Protein AF-A0A917BP60-F1 (afdb_monomer)

Sequence (206 aa):
MSRSYYRFPLRTDEPATVTLLHLTPSESGVLVGLHQGVETNAFAVRFNRAVPEVHPVEPPRREMAVPVRSTGLTPPEQVLADVGALLVEMGDDVAGIHPWHFAGILPNETWLFHLGQLATLHQRLTLVRESGVADDERVVERVDQLVEEAQPHAEALSVWIDQATRRLGAVRESVRESTVLELLHALAGDAREDRKARPNPALRRI

pLDDT: mean 82.04, std 16.35, range [35.88, 98.38]

Structure (mmCIF, N/CA/C/O backbone):
data_AF-A0A917BP60-F1
#
_entry.id   AF-A0A917BP60-F1
#
loop_
_atom_site.group_PDB
_atom_site.id
_atom_site.type_symbol
_atom_site.label_atom_id
_atom_site.label_alt_id
_atom_site.label_comp_id
_atom_site.label_asym_id
_atom_site.label_entity_id
_atom_site.label_seq_id
_atom_site.pdbx_PDB_ins_code
_atom_site.Cartn_x
_atom_site.Cartn_y
_atom_site.Cartn_z
_atom_site.occupancy
_atom_site.B_iso_or_equiv
_atom_site.auth_seq_id
_atom_site.auth_comp_id
_atom_site.auth_asym_id
_atom_site.auth_atom_id
_atom_site.pdbx_PDB_model_num
ATOM 1 N N . MET A 1 1 ? 0.070 -11.046 -22.227 1.00 35.88 1 MET A N 1
ATOM 2 C CA . MET A 1 1 ? -0.085 -11.469 -20.821 1.00 35.88 1 MET A CA 1
ATOM 3 C C . MET A 1 1 ? 0.834 -10.580 -20.009 1.00 35.88 1 MET A C 1
ATOM 5 O O . MET A 1 1 ? 2.044 -10.757 -20.110 1.00 35.88 1 MET A O 1
ATOM 9 N N . SER A 1 2 ? 0.295 -9.551 -19.348 1.00 41.03 2 SER A N 1
ATOM 10 C CA . SER A 1 2 ? 1.098 -8.709 -18.455 1.00 41.03 2 SER A CA 1
ATOM 11 C C . SER A 1 2 ? 1.643 -9.599 -17.338 1.00 41.03 2 SER A C 1
ATOM 13 O O . SER A 1 2 ? 0.966 -10.519 -16.877 1.00 41.03 2 SER A O 1
ATOM 15 N N . ARG A 1 3 ? 2.912 -9.420 -16.972 1.00 55.44 3 ARG A N 1
ATOM 16 C CA . ARG A 1 3 ? 3.490 -10.169 -15.856 1.00 55.44 3 ARG A CA 1
ATOM 17 C C . ARG A 1 3 ? 2.791 -9.695 -14.585 1.00 55.44 3 ARG A C 1
ATOM 19 O O . ARG A 1 3 ? 3.028 -8.577 -14.155 1.00 55.44 3 ARG A O 1
ATOM 26 N N . SER A 1 4 ? 1.950 -10.545 -14.002 1.00 75.56 4 SER A N 1
ATOM 27 C CA . SER A 1 4 ? 1.262 -10.263 -12.736 1.00 75.56 4 SER A CA 1
ATOM 28 C C . SER A 1 4 ? 2.234 -10.159 -11.552 1.00 75.56 4 SER A C 1
ATOM 30 O O . SER A 1 4 ? 1.911 -9.551 -10.540 1.00 75.56 4 SER A O 1
ATOM 32 N N . TYR A 1 5 ? 3.442 -10.717 -11.682 1.00 81.06 5 TYR A N 1
ATOM 33 C CA . TYR A 1 5 ? 4.442 -10.752 -10.619 1.00 81.06 5 TYR A CA 1
ATOM 34 C C . TYR A 1 5 ? 5.634 -9.853 -10.896 1.00 81.06 5 TYR A C 1
ATOM 36 O O . TYR A 1 5 ? 6.148 -9.744 -12.014 1.00 81.06 5 TYR A O 1
ATOM 44 N N . TYR A 1 6 ? 6.128 -9.292 -9.807 1.00 81.44 6 TYR A N 1
ATOM 45 C CA . TYR A 1 6 ? 6.997 -8.145 -9.809 1.00 81.44 6 TYR A CA 1
ATOM 46 C C . TYR A 1 6 ? 8.149 -8.343 -8.835 1.00 81.44 6 TYR A C 1
ATOM 48 O O . TYR A 1 6 ? 7.927 -8.603 -7.658 1.00 81.44 6 TYR A O 1
ATOM 56 N N . ARG A 1 7 ? 9.399 -8.244 -9.303 1.00 83.69 7 ARG A N 1
ATOM 57 C CA . ARG A 1 7 ? 10.564 -8.486 -8.436 1.00 83.69 7 ARG A CA 1
ATOM 58 C C . ARG A 1 7 ? 10.675 -7.400 -7.368 1.00 83.69 7 ARG A C 1
ATOM 60 O O . ARG A 1 7 ? 10.956 -6.252 -7.685 1.00 83.69 7 ARG A O 1
ATOM 67 N N . PHE A 1 8 ? 10.538 -7.791 -6.110 1.00 86.31 8 PHE A N 1
ATOM 68 C CA . PHE A 1 8 ? 10.619 -6.926 -4.941 1.00 86.31 8 PHE A CA 1
ATOM 69 C C . PHE A 1 8 ? 11.668 -7.468 -3.970 1.00 86.31 8 PHE A C 1
ATOM 71 O O . PHE A 1 8 ? 11.315 -8.038 -2.943 1.00 86.31 8 PHE A O 1
ATOM 78 N N . PRO A 1 9 ? 12.965 -7.358 -4.305 1.00 86.81 9 PRO A N 1
ATOM 79 C CA . PRO A 1 9 ? 14.013 -7.980 -3.511 1.00 86.81 9 PRO A CA 1
ATOM 80 C C . PRO A 1 9 ? 14.036 -7.401 -2.097 1.00 86.81 9 PRO A C 1
ATOM 82 O O . PRO A 1 9 ? 14.024 -6.178 -1.919 1.00 86.81 9 PRO A O 1
ATOM 85 N N . LEU A 1 10 ? 14.108 -8.291 -1.116 1.00 87.44 10 LEU A N 1
ATOM 86 C CA . LEU A 1 10 ? 14.318 -7.970 0.287 1.00 87.44 10 LEU A CA 1
ATOM 87 C C . LEU A 1 10 ? 15.718 -8.430 0.698 1.00 87.44 10 LEU A C 1
ATOM 89 O O . LEU A 1 10 ? 16.213 -9.467 0.266 1.00 87.44 10 LEU A O 1
ATOM 93 N N . ARG A 1 11 ? 16.355 -7.701 1.609 1.00 87.38 11 ARG A N 1
ATOM 94 C CA . ARG A 1 11 ? 17.631 -8.071 2.244 1.00 87.38 11 ARG A CA 1
ATOM 95 C C . ARG A 1 11 ? 17.551 -9.395 2.994 1.00 87.38 11 ARG A C 1
ATOM 97 O O . ARG A 1 11 ? 18.577 -10.017 3.239 1.00 87.38 11 ARG A O 1
ATOM 104 N N . THR A 1 12 ? 16.346 -9.785 3.393 1.00 86.50 12 THR A N 1
ATOM 105 C CA . THR A 1 12 ? 16.050 -11.038 4.085 1.00 86.50 12 THR A CA 1
ATOM 106 C C . THR A 1 12 ? 15.735 -12.190 3.132 1.00 86.50 12 THR A C 1
ATOM 108 O O . THR A 1 12 ? 15.404 -13.270 3.614 1.00 86.50 12 THR A O 1
ATOM 111 N N . ASP A 1 13 ? 15.780 -11.978 1.812 1.00 85.75 13 ASP A N 1
ATOM 112 C CA . ASP A 1 13 ? 15.562 -13.055 0.847 1.00 85.75 13 ASP A CA 1
ATOM 113 C C . ASP A 1 13 ? 16.647 -14.131 0.995 1.00 85.75 13 ASP A C 1
ATOM 115 O O . ASP A 1 13 ? 17.840 -13.843 1.133 1.00 85.75 13 ASP A O 1
ATOM 119 N N . GLU A 1 14 ? 16.224 -15.396 0.978 1.00 84.81 14 GLU A N 1
ATOM 120 C CA . GLU A 1 14 ? 17.142 -16.530 1.031 1.00 84.81 14 GLU A CA 1
ATOM 121 C C . GLU A 1 14 ? 17.958 -16.622 -0.269 1.00 84.81 14 GLU A C 1
ATOM 123 O O . GLU A 1 14 ? 17.467 -16.237 -1.339 1.00 84.81 14 GLU A O 1
ATOM 128 N N . PRO A 1 15 ? 19.176 -17.196 -0.225 1.00 79.19 15 PRO A N 1
ATOM 129 C CA . PRO A 1 15 ? 19.956 -17.456 -1.430 1.00 79.19 15 PRO A CA 1
ATOM 130 C C . PRO A 1 15 ? 19.138 -18.209 -2.496 1.00 79.19 15 PRO A C 1
ATOM 132 O O . PRO A 1 15 ? 18.478 -19.195 -2.184 1.00 79.19 15 PRO A O 1
ATOM 135 N N . ALA A 1 16 ? 19.221 -17.764 -3.757 1.00 81.50 16 ALA A N 1
ATOM 136 C CA . ALA A 1 16 ? 18.463 -18.282 -4.913 1.00 81.50 16 ALA A CA 1
ATOM 137 C C . ALA A 1 16 ? 16.942 -18.022 -4.900 1.00 81.50 16 ALA A C 1
ATOM 139 O O . ALA A 1 16 ? 16.204 -18.573 -5.724 1.00 81.50 16 ALA A O 1
ATOM 140 N N . THR A 1 17 ? 16.472 -17.156 -4.004 1.00 86.25 17 THR A N 1
ATOM 141 C CA . THR A 1 17 ? 15.077 -16.717 -3.966 1.00 86.25 17 THR A CA 1
ATOM 142 C C . THR A 1 17 ? 14.997 -15.199 -4.039 1.00 86.25 17 THR A C 1
ATOM 144 O O . THR A 1 17 ? 15.966 -14.493 -3.769 1.00 86.25 17 THR A O 1
ATOM 147 N N . VAL A 1 18 ? 13.844 -14.693 -4.456 1.00 88.62 18 VAL A N 1
ATOM 148 C CA . VAL A 1 18 ? 13.551 -13.262 -4.490 1.00 88.62 18 VAL A CA 1
ATOM 149 C C . VAL A 1 18 ? 12.103 -13.060 -4.094 1.00 88.62 18 VAL A C 1
ATOM 151 O O . 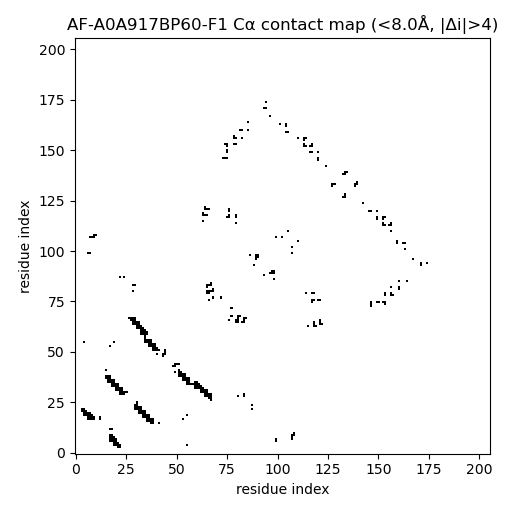VAL A 1 18 ? 11.231 -13.790 -4.561 1.00 88.62 18 VAL A O 1
ATOM 154 N N . THR A 1 19 ? 11.812 -12.074 -3.258 1.00 90.12 19 THR A N 1
ATOM 155 C CA . THR A 1 19 ? 10.419 -11.729 -2.982 1.00 90.12 19 THR A CA 1
ATOM 156 C C . THR A 1 19 ? 9.767 -11.152 -4.243 1.00 90.12 19 THR A C 1
ATOM 158 O O . THR A 1 19 ? 10.343 -10.337 -4.970 1.00 90.12 19 THR A O 1
ATOM 161 N N . LEU A 1 20 ? 8.558 -11.619 -4.536 1.00 89.31 20 LEU A N 1
ATOM 162 C CA . LEU A 1 20 ? 7.722 -11.165 -5.636 1.00 89.31 20 LEU A CA 1
ATOM 163 C C . LEU A 1 20 ? 6.485 -10.467 -5.076 1.00 89.31 20 LEU A C 1
ATOM 165 O O . LEU A 1 20 ? 5.795 -11.012 -4.219 1.00 89.31 20 LEU A O 1
ATOM 169 N N . LEU A 1 21 ? 6.186 -9.283 -5.592 1.00 87.88 21 LEU A N 1
ATOM 170 C CA . LEU A 1 21 ? 4.915 -8.605 -5.393 1.00 87.88 21 LEU A CA 1
ATOM 171 C C . LEU A 1 21 ? 3.918 -9.061 -6.458 1.00 87.88 21 LEU A C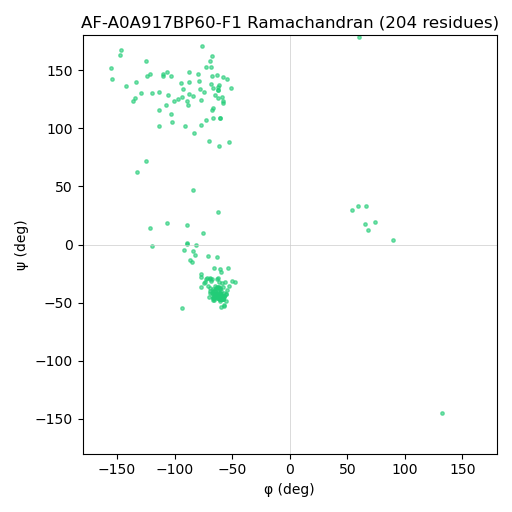 1
ATOM 173 O O . LEU A 1 21 ? 4.267 -9.177 -7.631 1.00 87.88 21 LEU A O 1
ATOM 177 N N . HIS A 1 22 ? 2.675 -9.267 -6.054 1.00 88.88 22 HIS A N 1
ATOM 178 C CA . HIS A 1 22 ? 1.542 -9.472 -6.944 1.00 88.88 22 HIS A CA 1
ATOM 179 C C . HIS A 1 22 ? 0.429 -8.514 -6.533 1.00 88.88 22 HIS A C 1
ATOM 181 O O . HIS A 1 22 ? 0.102 -8.403 -5.352 1.00 88.88 22 HIS A O 1
ATOM 187 N N . LEU A 1 23 ? -0.125 -7.793 -7.504 1.00 87.88 23 LEU A N 1
ATOM 188 C CA . LEU A 1 23 ? -1.235 -6.874 -7.288 1.00 87.88 23 LEU A CA 1
ATOM 189 C C . LEU A 1 23 ? -2.492 -7.490 -7.890 1.00 87.88 23 LEU A C 1
ATOM 191 O O . LEU A 1 23 ? -2.532 -7.740 -9.092 1.00 87.88 23 LEU A O 1
ATOM 195 N N . THR A 1 24 ? -3.509 -7.711 -7.061 1.00 89.25 24 THR A N 1
ATOM 196 C CA . THR A 1 24 ? -4.821 -8.189 -7.509 1.00 89.25 24 THR A CA 1
ATOM 197 C C . THR A 1 24 ? -5.855 -7.089 -7.275 1.00 89.25 24 THR A C 1
ATOM 199 O O . THR A 1 24 ? -6.265 -6.872 -6.131 1.00 89.25 24 THR A O 1
ATOM 202 N N . PRO A 1 25 ? -6.260 -6.350 -8.323 1.00 87.12 25 PRO A N 1
ATOM 203 C CA . PRO A 1 25 ? -7.341 -5.377 -8.223 1.00 87.12 25 PRO A CA 1
ATOM 204 C C . PRO A 1 25 ? -8.674 -6.050 -7.869 1.00 87.12 25 PRO A C 1
ATOM 206 O O . PRO A 1 25 ? -8.964 -7.161 -8.311 1.00 87.12 25 PRO A O 1
ATOM 209 N N . SER A 1 26 ? -9.498 -5.355 -7.094 1.00 85.12 26 SER A N 1
ATOM 210 C CA . SER A 1 26 ? -10.832 -5.771 -6.656 1.00 85.12 26 SER A CA 1
ATOM 211 C C . SER A 1 26 ? -11.752 -4.552 -6.528 1.00 85.12 26 SER A C 1
ATOM 213 O O . SER A 1 26 ? -11.286 -3.413 -6.511 1.00 85.12 26 SER A O 1
ATOM 215 N N . GLU A 1 27 ? -13.059 -4.773 -6.383 1.00 84.62 27 GLU A N 1
ATOM 216 C CA . GLU A 1 27 ? -14.021 -3.680 -6.161 1.00 84.62 27 GLU A CA 1
ATOM 217 C C . GLU A 1 27 ? -13.767 -2.924 -4.846 1.00 84.62 27 GLU A C 1
ATOM 219 O O . GLU A 1 27 ? -14.014 -1.724 -4.755 1.00 84.62 27 GLU A O 1
ATOM 224 N N . SER A 1 28 ? -13.221 -3.606 -3.836 1.00 84.56 28 SER A N 1
ATOM 225 C CA . SER A 1 28 ? -12.884 -3.029 -2.530 1.00 84.56 28 SER A CA 1
ATOM 226 C C . SER A 1 28 ? -11.516 -2.337 -2.480 1.00 84.56 28 SER A C 1
ATOM 228 O O . SER A 1 28 ? -11.173 -1.740 -1.461 1.00 84.56 28 SER A O 1
ATOM 230 N N . GLY A 1 29 ? -10.724 -2.407 -3.553 1.00 89.38 29 GLY A N 1
ATOM 231 C CA . GLY A 1 29 ? -9.359 -1.883 -3.599 1.00 89.38 29 GLY A CA 1
ATOM 232 C C . GLY A 1 29 ? -8.371 -2.884 -4.192 1.00 89.38 29 GLY A C 1
ATOM 233 O O . GLY A 1 29 ? -8.710 -3.637 -5.099 1.00 89.38 29 GLY A O 1
ATOM 234 N N . VAL A 1 30 ? -7.140 -2.913 -3.694 1.00 91.19 30 VAL A N 1
ATOM 235 C CA . VAL A 1 30 ? -6.057 -3.752 -4.225 1.00 91.19 30 VAL A CA 1
ATOM 236 C C . VAL A 1 30 ? -5.570 -4.711 -3.149 1.00 91.19 30 VAL A C 1
ATOM 238 O O . VAL A 1 30 ? -5.231 -4.297 -2.041 1.00 91.19 30 VAL A O 1
ATOM 241 N N . LEU A 1 31 ? -5.479 -5.995 -3.486 1.00 92.50 31 LEU A N 1
ATOM 242 C CA . LEU A 1 31 ? -4.766 -6.965 -2.666 1.00 92.50 31 LEU A CA 1
ATOM 243 C C . LEU A 1 31 ? -3.299 -7.005 -3.094 1.00 92.50 31 LEU A C 1
ATOM 245 O O . LEU A 1 31 ? -2.986 -7.244 -4.263 1.00 92.50 31 LEU A O 1
ATOM 249 N N . VAL A 1 32 ? -2.402 -6.771 -2.140 1.00 91.75 32 VAL A N 1
ATOM 250 C CA . VAL A 1 32 ? -0.954 -6.843 -2.338 1.00 91.75 32 VAL A CA 1
ATOM 251 C C . VAL A 1 32 ? -0.447 -8.158 -1.754 1.00 91.75 32 VAL A C 1
ATOM 253 O O . VAL A 1 32 ? -0.354 -8.307 -0.534 1.00 91.75 32 VAL A O 1
ATOM 256 N N . GLY A 1 33 ? -0.124 -9.111 -2.626 1.00 91.81 33 GLY A N 1
ATOM 257 C CA . GLY A 1 33 ? 0.454 -10.405 -2.273 1.00 91.81 33 GLY A CA 1
ATOM 258 C C . GLY A 1 33 ? 1.982 -10.383 -2.313 1.00 91.81 33 GLY A C 1
ATOM 259 O O . GLY A 1 33 ? 2.579 -9.895 -3.273 1.00 91.81 33 GLY A O 1
ATOM 260 N N . LEU A 1 34 ? 2.622 -10.934 -1.281 1.00 92.31 34 LEU A N 1
ATOM 261 C CA . LEU A 1 34 ? 4.055 -11.229 -1.248 1.00 92.31 34 LEU A CA 1
ATOM 262 C C . LEU A 1 34 ? 4.270 -12.722 -1.455 1.00 92.31 34 LEU A C 1
ATOM 264 O O . LEU A 1 34 ? 3.961 -13.532 -0.580 1.00 92.31 34 LEU A O 1
ATOM 268 N N . HIS A 1 35 ? 4.861 -13.079 -2.582 1.00 92.06 35 HIS A N 1
ATOM 269 C CA . HIS A 1 35 ? 5.205 -14.449 -2.923 1.00 92.06 35 HIS A CA 1
ATOM 270 C C . HIS A 1 35 ? 6.708 -14.646 -2.807 1.00 92.06 35 HIS A C 1
ATOM 272 O O . HIS A 1 35 ? 7.499 -13.742 -3.074 1.00 92.06 35 HIS A O 1
ATOM 278 N N . GLN A 1 36 ? 7.121 -15.854 -2.446 1.00 90.50 36 GLN A N 1
ATOM 279 C CA . GLN A 1 36 ? 8.503 -16.245 -2.673 1.00 90.50 36 GLN A CA 1
ATOM 280 C C . GLN A 1 36 ? 8.660 -16.584 -4.151 1.00 90.50 36 GLN A C 1
ATOM 282 O O . GLN A 1 36 ? 7.937 -17.423 -4.672 1.00 90.50 36 GLN A O 1
ATOM 287 N N . GLY A 1 37 ? 9.597 -15.944 -4.829 1.00 88.50 37 GLY A N 1
ATOM 288 C CA . GLY A 1 37 ? 10.041 -16.325 -6.158 1.00 88.50 37 GLY A CA 1
ATOM 289 C C . GLY A 1 37 ? 11.246 -17.247 -6.061 1.00 88.50 37 GLY A C 1
ATOM 290 O O . GLY A 1 37 ? 12.235 -16.895 -5.420 1.00 88.50 37 GLY A O 1
ATOM 291 N N . VAL A 1 38 ? 11.188 -18.408 -6.705 1.00 86.12 38 VAL A N 1
ATOM 292 C CA . VAL A 1 38 ? 12.348 -19.297 -6.845 1.00 86.12 38 VAL A CA 1
ATOM 293 C C . VAL A 1 38 ? 12.983 -19.047 -8.204 1.00 86.12 38 VAL A C 1
ATOM 295 O O . VAL A 1 38 ? 12.308 -19.116 -9.235 1.00 86.12 38 VAL A O 1
ATOM 298 N N . GLU A 1 39 ? 14.281 -18.745 -8.209 1.00 78.94 39 GLU A N 1
ATOM 299 C CA . GLU A 1 39 ? 15.039 -18.593 -9.447 1.00 78.94 39 GLU A CA 1
ATOM 300 C C . GLU A 1 39 ? 15.359 -19.970 -10.027 1.00 78.94 39 GLU A C 1
ATOM 302 O O . GLU A 1 39 ? 16.264 -20.680 -9.582 1.00 78.94 39 GLU A O 1
ATOM 307 N N . THR A 1 40 ? 14.618 -20.354 -11.057 1.00 67.31 40 THR A N 1
ATOM 308 C CA . THR A 1 40 ? 14.978 -21.514 -11.867 1.00 67.31 40 THR A CA 1
ATOM 309 C C . THR A 1 40 ? 16.069 -21.114 -12.862 1.00 67.31 40 THR A C 1
ATOM 311 O O . THR A 1 40 ? 16.147 -19.971 -13.314 1.00 67.31 40 THR A O 1
ATOM 314 N N . ASN A 1 41 ? 16.966 -22.051 -13.178 1.00 60.69 41 ASN A N 1
ATOM 315 C CA . ASN A 1 41 ? 18.118 -21.859 -14.071 1.00 60.69 41 ASN A CA 1
ATOM 316 C C . ASN A 1 41 ? 19.312 -21.052 -13.521 1.00 60.69 41 ASN A C 1
ATOM 318 O O . ASN A 1 41 ? 20.185 -20.675 -14.306 1.00 60.69 41 ASN A O 1
ATOM 322 N N . ALA A 1 42 ? 19.462 -20.889 -12.198 1.00 53.97 42 ALA A N 1
ATOM 323 C CA . ALA A 1 42 ? 20.665 -20.280 -11.595 1.00 53.97 42 ALA A CA 1
ATOM 324 C C . ALA A 1 42 ? 21.989 -20.909 -12.101 1.00 53.97 42 ALA A C 1
ATOM 326 O O . ALA A 1 42 ? 23.004 -20.227 -12.256 1.00 53.97 42 ALA A O 1
ATOM 327 N N . PHE A 1 43 ? 21.969 -22.206 -12.440 1.00 45.53 43 PHE A N 1
ATOM 328 C CA . PHE A 1 43 ? 23.103 -22.910 -13.044 1.00 45.53 43 PHE A CA 1
ATOM 329 C C . PHE A 1 43 ? 23.401 -22.470 -14.494 1.00 45.53 43 PHE A C 1
ATOM 331 O O . PHE A 1 43 ? 24.567 -22.341 -14.850 1.00 45.53 43 PHE A O 1
ATOM 338 N N . ALA A 1 44 ? 22.391 -22.179 -15.324 1.00 51.16 44 ALA A N 1
ATOM 339 C CA . ALA A 1 44 ? 22.568 -21.752 -16.720 1.00 51.16 44 ALA A CA 1
ATOM 340 C C . ALA A 1 44 ? 22.998 -20.277 -16.855 1.00 51.16 44 ALA A C 1
ATOM 342 O O . ALA A 1 44 ? 23.721 -19.926 -17.792 1.00 51.16 44 ALA A O 1
ATOM 343 N N . VAL A 1 45 ? 22.626 -19.426 -15.889 1.00 50.03 45 VAL A N 1
ATOM 344 C CA . VAL A 1 45 ? 23.096 -18.029 -15.788 1.00 50.03 45 VAL A CA 1
ATOM 345 C C . VAL A 1 45 ? 24.617 -17.977 -15.602 1.00 50.03 45 VAL A C 1
ATOM 347 O O . VAL A 1 45 ? 25.289 -17.155 -16.223 1.00 50.03 45 VAL A O 1
ATOM 350 N N . ARG A 1 46 ? 25.193 -18.925 -14.845 1.00 52.66 46 ARG A N 1
ATOM 351 C CA . ARG A 1 46 ? 26.651 -19.065 -14.656 1.00 52.66 46 ARG A CA 1
ATOM 352 C C . ARG A 1 46 ? 27.423 -19.320 -15.958 1.00 52.66 46 ARG A C 1
ATOM 354 O O . ARG A 1 46 ? 28.616 -19.041 -16.014 1.00 52.66 46 ARG A O 1
ATOM 361 N N . PHE A 1 47 ? 26.743 -19.803 -16.999 1.00 55.66 47 PHE A N 1
ATOM 362 C CA . PHE A 1 47 ? 27.293 -20.030 -18.340 1.00 55.66 47 PHE A CA 1
ATOM 363 C C . PHE A 1 47 ? 26.806 -18.998 -19.374 1.00 55.66 47 PHE A C 1
ATOM 365 O O . PHE A 1 47 ? 26.933 -19.226 -20.576 1.00 55.66 47 PHE A O 1
ATOM 372 N N . ASN A 1 48 ? 26.286 -17.853 -18.909 1.00 55.59 48 ASN A N 1
ATOM 373 C CA . ASN A 1 48 ? 25.962 -16.660 -19.697 1.00 55.59 48 ASN A CA 1
ATOM 374 C C . ASN A 1 48 ? 24.933 -16.888 -20.826 1.00 55.59 48 ASN A C 1
ATOM 376 O O . ASN A 1 48 ? 25.038 -16.288 -21.896 1.00 55.59 48 ASN A O 1
ATOM 380 N N . ARG A 1 49 ? 23.963 -17.796 -20.622 1.00 49.44 49 ARG A N 1
ATOM 381 C CA . ARG A 1 49 ? 23.032 -18.236 -21.682 1.00 49.44 49 ARG A CA 1
ATOM 382 C C . ARG A 1 49 ? 21.539 -17.995 -21.436 1.00 49.44 49 ARG A C 1
ATOM 384 O O . ARG A 1 49 ? 20.758 -18.308 -22.327 1.00 49.44 49 ARG A O 1
ATOM 391 N N . ALA A 1 50 ? 21.118 -17.431 -20.302 1.00 53.72 50 ALA A N 1
ATOM 392 C CA . ALA A 1 50 ? 19.698 -17.148 -20.063 1.00 53.72 50 ALA A CA 1
ATOM 393 C C . ALA A 1 50 ? 19.471 -16.018 -19.047 1.00 53.72 50 ALA A C 1
ATOM 395 O O . ALA A 1 50 ? 20.284 -15.818 -18.144 1.00 53.72 50 ALA A O 1
ATOM 396 N N . VAL A 1 51 ? 18.341 -15.314 -19.183 1.00 58.38 51 VAL A N 1
ATOM 397 C CA . VAL A 1 51 ? 17.774 -14.455 -18.131 1.00 58.38 51 VAL A CA 1
ATOM 398 C C . VAL A 1 51 ? 17.152 -15.380 -17.075 1.00 58.38 51 VAL A C 1
ATOM 400 O O . VAL A 1 51 ? 16.426 -16.292 -17.467 1.00 58.38 51 VAL A O 1
ATOM 403 N N . PRO A 1 52 ? 17.428 -15.205 -15.769 1.00 63.34 52 PRO A N 1
ATOM 404 C CA . PRO A 1 52 ? 16.852 -16.059 -14.732 1.00 63.34 52 PRO A CA 1
ATOM 405 C C . PRO A 1 52 ? 15.321 -15.995 -14.755 1.00 63.34 52 PRO A C 1
ATOM 407 O O . PRO A 1 52 ? 14.731 -14.913 -14.697 1.00 63.34 52 PRO A O 1
ATOM 410 N N . GLU A 1 53 ? 14.686 -17.164 -14.833 1.00 73.00 53 GLU A N 1
ATOM 411 C CA . GLU A 1 53 ? 13.233 -17.301 -14.760 1.00 73.00 53 GLU A CA 1
ATOM 412 C C . GLU A 1 53 ? 12.828 -17.457 -13.297 1.00 73.00 53 GLU A C 1
ATOM 414 O O . GLU A 1 53 ? 13.262 -18.383 -12.607 1.00 73.00 53 GLU A O 1
ATOM 419 N N . VAL A 1 54 ? 12.009 -16.524 -12.814 1.00 80.00 54 VAL A N 1
ATOM 420 C CA . VAL A 1 54 ? 11.489 -16.556 -11.447 1.00 80.00 54 VAL A CA 1
ATOM 421 C C . VAL A 1 54 ? 10.072 -17.102 -11.473 1.00 80.00 54 VAL A C 1
ATOM 423 O O . VAL A 1 54 ? 9.206 -16.519 -12.128 1.00 80.00 54 VAL A O 1
ATOM 426 N N . HIS A 1 55 ? 9.831 -18.175 -10.725 1.00 84.44 55 HIS A N 1
ATOM 427 C CA . HIS A 1 55 ? 8.491 -18.726 -10.546 1.00 84.44 55 HIS A CA 1
ATOM 428 C C . HIS A 1 55 ? 7.964 -18.393 -9.149 1.00 84.44 55 HIS A C 1
ATOM 430 O O . HIS A 1 55 ? 8.672 -18.650 -8.170 1.00 84.44 55 HIS A O 1
ATOM 436 N N . PRO A 1 56 ? 6.750 -17.827 -9.035 1.00 86.06 56 PRO A N 1
ATOM 437 C CA . PRO A 1 56 ? 6.125 -17.601 -7.743 1.00 86.06 56 PRO A CA 1
ATOM 438 C C . PRO A 1 56 ? 5.741 -18.934 -7.098 1.00 86.06 56 PRO A C 1
ATOM 440 O O . PRO A 1 56 ? 5.225 -19.840 -7.752 1.00 86.06 56 PRO A O 1
ATOM 443 N N . VAL A 1 57 ? 5.994 -19.037 -5.801 1.00 89.44 57 VAL A N 1
ATOM 444 C CA . VAL A 1 57 ? 5.479 -20.095 -4.937 1.00 89.44 57 VAL A CA 1
ATOM 445 C C . VAL A 1 57 ? 4.116 -19.652 -4.419 1.00 89.44 57 VAL A C 1
ATOM 447 O O . VAL A 1 57 ? 3.973 -18.543 -3.898 1.00 89.44 57 VAL A O 1
ATOM 450 N N . GLU A 1 58 ? 3.130 -20.531 -4.568 1.00 85.81 58 GLU A N 1
ATOM 451 C CA . GLU A 1 58 ? 1.776 -20.365 -4.042 1.00 85.81 58 GLU A CA 1
ATOM 452 C C . GLU A 1 58 ? 1.576 -21.230 -2.788 1.00 85.81 58 GLU A C 1
ATOM 454 O O . GLU A 1 58 ? 2.100 -22.351 -2.743 1.00 85.81 58 GLU A O 1
ATOM 459 N N . PRO A 1 59 ? 0.797 -20.773 -1.787 1.00 88.75 59 PRO A N 1
ATOM 460 C CA . PRO A 1 59 ? 0.127 -19.463 -1.685 1.00 88.75 59 PRO A CA 1
ATOM 461 C C . PRO A 1 59 ? 1.094 -18.310 -1.317 1.00 88.75 59 PRO A C 1
ATOM 463 O O . PRO A 1 59 ? 2.244 -18.580 -0.950 1.00 88.75 59 PRO A O 1
ATOM 466 N N . PRO A 1 60 ? 0.664 -17.029 -1.367 1.00 88.94 60 PRO A N 1
ATOM 467 C CA . PRO A 1 60 ? 1.480 -15.915 -0.884 1.00 88.94 60 PRO A CA 1
ATOM 468 C C . PRO A 1 60 ? 1.866 -16.091 0.588 1.00 88.94 60 PRO A C 1
ATOM 470 O O . PRO A 1 60 ? 1.082 -16.542 1.422 1.00 88.94 60 PRO A O 1
ATOM 473 N N . ARG A 1 61 ? 3.085 -15.665 0.935 1.00 91.31 61 ARG A N 1
ATOM 474 C CA . ARG A 1 61 ? 3.584 -15.640 2.321 1.00 91.31 61 ARG A CA 1
ATOM 475 C C . ARG A 1 61 ? 2.868 -14.594 3.171 1.00 91.31 61 ARG A C 1
ATOM 477 O O . ARG A 1 61 ? 2.806 -14.730 4.391 1.00 91.31 61 ARG A O 1
ATOM 484 N N . ARG A 1 62 ? 2.394 -13.521 2.540 1.00 91.81 62 ARG A N 1
ATOM 485 C CA . ARG A 1 62 ? 1.670 -12.430 3.189 1.00 91.81 62 ARG A CA 1
ATOM 486 C C . ARG A 1 62 ? 0.773 -11.738 2.181 1.00 91.81 62 ARG A C 1
ATOM 488 O O . ARG A 1 62 ? 1.197 -11.493 1.057 1.00 91.81 62 ARG A O 1
ATOM 495 N N . GLU A 1 63 ? -0.407 -11.345 2.631 1.00 93.62 63 GLU A N 1
ATOM 496 C CA . GLU A 1 63 ? -1.324 -10.501 1.875 1.00 93.62 63 GLU A CA 1
ATOM 497 C C . GLU A 1 63 ? -1.664 -9.253 2.685 1.00 93.62 63 GLU A C 1
ATOM 499 O O . GLU A 1 63 ? -1.716 -9.284 3.918 1.00 93.62 63 GLU A O 1
ATOM 504 N N . MET A 1 64 ? -1.847 -8.134 1.992 1.00 94.88 64 MET A N 1
ATOM 505 C CA . MET A 1 64 ? -2.244 -6.862 2.586 1.00 94.88 64 MET A CA 1
ATOM 506 C C . MET A 1 64 ? -3.349 -6.245 1.739 1.00 94.88 64 MET A C 1
ATOM 508 O O . MET A 1 64 ? -3.184 -6.074 0.531 1.00 94.88 64 MET A O 1
ATOM 512 N N . ALA A 1 65 ? -4.463 -5.907 2.382 1.00 94.00 65 ALA A N 1
ATOM 513 C CA . ALA A 1 65 ? -5.562 -5.208 1.740 1.00 94.00 65 ALA A CA 1
ATOM 514 C C . ALA A 1 65 ? -5.290 -3.700 1.739 1.00 94.00 65 ALA A C 1
ATOM 516 O O . ALA A 1 65 ? -5.014 -3.103 2.781 1.00 94.00 65 ALA A O 1
ATOM 517 N N . VAL A 1 66 ? -5.381 -3.101 0.558 1.00 94.88 66 VAL A N 1
ATOM 518 C CA . VAL A 1 66 ? -5.272 -1.663 0.336 1.00 94.88 66 VAL A CA 1
ATOM 519 C C . VAL A 1 66 ? -6.639 -1.180 -0.150 1.00 94.88 66 VAL A C 1
ATOM 521 O O . VAL A 1 66 ? -7.073 -1.632 -1.209 1.00 94.88 66 VAL A O 1
ATOM 524 N N . PRO A 1 67 ? -7.350 -0.316 0.594 1.00 95.62 67 PRO A N 1
ATOM 525 C CA . PRO A 1 67 ? -8.694 0.093 0.222 1.00 95.62 67 PRO A CA 1
ATOM 526 C C . PRO A 1 67 ? -8.699 0.978 -1.021 1.00 95.62 67 PRO A C 1
ATOM 528 O O . PRO A 1 67 ? -7.721 1.652 -1.344 1.00 95.62 67 PRO A O 1
ATOM 531 N N . VAL A 1 68 ? -9.844 1.026 -1.693 1.00 94.06 68 VAL A N 1
ATOM 532 C CA . VAL A 1 68 ? -10.152 2.108 -2.633 1.00 94.06 68 VAL A CA 1
ATOM 533 C C . VAL A 1 68 ? -10.461 3.401 -1.869 1.00 94.06 68 VAL A C 1
ATOM 535 O O . VAL A 1 68 ? -10.933 3.372 -0.733 1.00 94.06 68 VAL A O 1
ATOM 538 N N . ARG A 1 69 ? -10.225 4.558 -2.497 1.00 91.00 69 ARG A N 1
ATOM 539 C CA . ARG A 1 69 ? -10.634 5.854 -1.940 1.00 91.00 69 ARG A CA 1
ATOM 540 C C . ARG A 1 69 ? -12.145 5.873 -1.702 1.00 91.00 69 ARG A C 1
ATOM 542 O O . ARG A 1 69 ? -12.922 5.706 -2.641 1.00 91.00 69 ARG A O 1
ATOM 549 N N . SER A 1 70 ? -12.557 6.145 -0.469 1.00 88.75 70 SER A N 1
ATOM 550 C CA . SER A 1 70 ? -13.964 6.287 -0.100 1.00 88.75 70 SER A CA 1
ATOM 551 C C . SER A 1 70 ? -14.150 7.311 1.016 1.00 88.75 70 SER A C 1
ATOM 553 O O . SER A 1 70 ? -13.218 7.669 1.736 1.00 88.75 70 SER A O 1
ATOM 555 N N . THR A 1 71 ? -15.387 7.770 1.190 1.00 85.06 71 THR A N 1
ATOM 556 C CA . THR A 1 71 ? -15.780 8.527 2.382 1.00 85.06 71 THR A CA 1
ATOM 557 C C . THR A 1 71 ? -15.738 7.620 3.614 1.00 85.06 71 THR A C 1
ATOM 559 O O . THR A 1 71 ? -16.072 6.440 3.514 1.00 85.06 71 THR A O 1
ATOM 562 N N . GLY A 1 72 ? -15.352 8.159 4.773 1.00 87.69 72 GLY A N 1
ATOM 563 C CA . GLY A 1 72 ? -15.320 7.414 6.041 1.00 87.69 72 GLY A CA 1
ATOM 564 C C . GLY A 1 72 ? -14.003 6.693 6.352 1.00 87.69 72 GLY A C 1
ATOM 565 O O . GLY A 1 72 ? -13.924 6.012 7.369 1.00 87.69 72 GLY A O 1
ATOM 566 N N . LEU A 1 73 ? -12.975 6.849 5.511 1.00 94.12 73 LEU A N 1
ATOM 567 C CA . LEU A 1 73 ? -11.610 6.442 5.845 1.00 94.12 73 LEU A CA 1
ATOM 568 C C . LEU A 1 73 ? -10.951 7.483 6.753 1.00 94.12 73 LEU A C 1
ATOM 570 O O . LEU A 1 73 ? -11.093 8.688 6.532 1.00 94.12 73 LEU A O 1
ATOM 574 N N . THR A 1 74 ? -10.180 7.019 7.730 1.00 96.38 74 THR A N 1
ATOM 575 C CA . THR A 1 74 ? -9.298 7.877 8.536 1.00 96.38 74 THR A CA 1
ATOM 576 C C . THR A 1 74 ? -8.153 8.448 7.682 1.00 96.38 74 THR A C 1
ATOM 578 O O . THR A 1 74 ? -7.869 7.910 6.607 1.00 96.38 74 THR A O 1
ATOM 581 N N . PRO A 1 75 ? -7.458 9.522 8.110 1.00 97.12 75 PRO A N 1
ATOM 582 C CA . PRO A 1 75 ? -6.355 10.084 7.326 1.00 97.12 75 PRO A CA 1
ATOM 583 C C . PRO A 1 75 ? -5.249 9.066 6.967 1.00 97.12 75 PRO A C 1
ATOM 585 O O . PRO A 1 75 ? -4.858 9.022 5.800 1.00 97.12 75 PRO A O 1
ATOM 588 N N . PRO A 1 76 ? -4.793 8.172 7.872 1.00 98.06 76 PRO A N 1
ATOM 589 C CA . PRO A 1 76 ? -3.847 7.117 7.501 1.00 98.06 76 PRO A CA 1
ATOM 590 C C . PRO A 1 76 ? -4.403 6.119 6.473 1.00 98.06 76 PRO A C 1
ATOM 592 O O . PRO A 1 76 ? -3.680 5.678 5.580 1.00 98.06 76 PRO A O 1
ATOM 595 N N . GLU A 1 77 ? -5.691 5.774 6.550 1.00 97.75 77 GLU A N 1
ATOM 596 C CA . GLU A 1 77 ? -6.335 4.903 5.558 1.00 97.75 77 GLU A CA 1
ATOM 597 C C . GLU A 1 77 ? -6.469 5.575 4.186 1.00 97.75 77 GLU A C 1
ATOM 599 O O . GLU A 1 77 ? -6.378 4.894 3.166 1.00 97.75 77 GLU A O 1
ATOM 604 N N . GLN A 1 78 ? -6.638 6.899 4.139 1.00 97.94 78 GLN A N 1
ATOM 605 C CA . GLN A 1 78 ? -6.623 7.656 2.883 1.00 97.94 78 GLN A CA 1
ATOM 606 C C . GLN A 1 78 ? -5.245 7.585 2.222 1.00 97.94 78 GLN A C 1
ATOM 608 O O . GLN A 1 78 ? -5.163 7.290 1.033 1.00 97.94 78 GLN A O 1
ATOM 613 N N . VAL A 1 79 ? -4.164 7.738 2.995 1.00 98.00 79 VAL A N 1
ATOM 614 C CA . VAL A 1 79 ? -2.796 7.553 2.480 1.00 98.00 79 VAL A CA 1
ATOM 615 C C . VAL A 1 79 ? -2.593 6.130 1.961 1.00 98.00 79 VAL A C 1
ATOM 617 O O . VAL A 1 79 ? -2.016 5.937 0.893 1.00 98.00 79 VAL A O 1
ATOM 620 N N . LEU A 1 80 ? -3.094 5.119 2.675 1.00 97.69 80 LEU A N 1
ATOM 621 C CA . LEU A 1 80 ? -3.047 3.738 2.199 1.00 97.69 80 LEU A CA 1
ATOM 622 C C . LEU A 1 80 ? -3.793 3.581 0.861 1.00 97.69 80 LEU A C 1
ATOM 624 O O . LEU A 1 80 ? -3.246 2.992 -0.071 1.00 97.69 80 LEU A O 1
ATOM 628 N N . ALA A 1 81 ? -4.995 4.149 0.736 1.00 96.94 81 ALA A N 1
ATOM 629 C CA . ALA A 1 81 ? -5.753 4.145 -0.514 1.00 96.94 81 ALA A CA 1
ATOM 630 C C . ALA A 1 81 ? -5.008 4.860 -1.656 1.00 96.94 81 ALA A C 1
ATOM 632 O O . ALA A 1 81 ? -5.036 4.400 -2.799 1.00 96.94 81 ALA A O 1
ATOM 633 N N . ASP A 1 82 ? -4.297 5.947 -1.352 1.00 96.12 82 ASP A N 1
ATOM 634 C CA . ASP A 1 82 ? -3.463 6.677 -2.310 1.00 96.12 82 ASP A CA 1
ATOM 635 C C . ASP A 1 82 ? -2.280 5.838 -2.800 1.00 96.12 82 ASP A C 1
ATOM 637 O O . ASP A 1 82 ? -1.992 5.832 -4.000 1.00 96.12 82 ASP A O 1
ATOM 641 N N . VAL A 1 83 ? -1.640 5.068 -1.908 1.00 94.50 83 VAL A N 1
ATOM 642 C CA . VAL A 1 83 ? -0.634 4.074 -2.314 1.00 94.50 83 VAL A CA 1
ATOM 643 C C . VAL A 1 83 ? -1.257 3.075 -3.288 1.00 94.50 83 VAL A C 1
ATOM 645 O O . VAL A 1 83 ? -0.673 2.816 -4.337 1.00 94.50 83 VAL A O 1
ATOM 648 N N . GLY A 1 84 ? -2.444 2.543 -2.983 1.00 91.94 84 GLY A N 1
ATOM 649 C CA . GLY A 1 84 ? -3.150 1.598 -3.855 1.00 91.94 84 GLY A CA 1
ATOM 650 C C . GLY A 1 84 ? -3.437 2.159 -5.243 1.00 91.94 84 GLY A C 1
ATOM 651 O O . GLY A 1 84 ? -3.132 1.511 -6.243 1.00 91.94 84 GLY A O 1
ATOM 652 N N . ALA A 1 85 ? -3.959 3.384 -5.306 1.00 90.81 85 ALA A N 1
ATOM 653 C CA . ALA A 1 85 ? -4.225 4.074 -6.564 1.00 90.81 85 ALA A CA 1
ATOM 654 C C . ALA A 1 85 ? -2.944 4.249 -7.396 1.00 90.81 85 ALA A C 1
ATOM 656 O O . ALA A 1 85 ? -2.938 3.941 -8.588 1.00 90.81 85 ALA A O 1
ATOM 657 N N . LEU A 1 86 ? -1.844 4.663 -6.757 1.00 89.38 86 LEU A N 1
ATOM 658 C CA . LEU A 1 86 ? -0.560 4.821 -7.435 1.00 89.38 86 LEU A CA 1
ATOM 659 C C . LEU A 1 86 ? 0.007 3.470 -7.904 1.00 89.38 86 LEU A C 1
ATOM 661 O O . LEU A 1 86 ? 0.563 3.383 -8.994 1.00 89.38 86 LEU A O 1
ATOM 665 N N . LEU A 1 87 ? -0.139 2.400 -7.115 1.00 86.50 87 LEU A N 1
ATOM 666 C CA . LEU A 1 87 ? 0.284 1.047 -7.500 1.00 86.50 87 LEU A CA 1
ATOM 667 C C . LEU A 1 87 ? -0.443 0.548 -8.754 1.00 86.50 87 LEU A C 1
ATOM 669 O O . LEU A 1 87 ? 0.206 -0.031 -9.625 1.00 86.50 87 LEU A O 1
ATOM 673 N N . VAL A 1 88 ? -1.752 0.794 -8.861 1.00 83.38 88 VAL A N 1
ATOM 674 C CA . VAL A 1 88 ? -2.542 0.456 -10.058 1.00 83.38 88 VAL A CA 1
ATOM 675 C C . VAL A 1 88 ? -2.081 1.286 -11.252 1.00 83.38 88 VAL A C 1
ATOM 677 O O . VAL A 1 88 ? -1.769 0.724 -12.297 1.00 83.38 88 VAL A O 1
ATOM 680 N N . GLU A 1 89 ? -1.922 2.600 -11.075 1.00 83.19 89 GLU A N 1
ATOM 681 C CA . GLU A 1 89 ? -1.451 3.502 -12.133 1.00 83.19 89 GLU A CA 1
ATOM 682 C C . GLU A 1 89 ? -0.070 3.106 -12.684 1.00 83.19 89 GLU A C 1
ATOM 684 O O . GLU A 1 89 ? 0.193 3.232 -13.880 1.00 83.19 89 GLU A O 1
ATOM 689 N N . MET A 1 90 ? 0.823 2.622 -11.820 1.00 79.19 90 MET A N 1
ATOM 690 C CA . MET A 1 90 ? 2.138 2.125 -12.226 1.00 79.19 90 MET A CA 1
ATOM 691 C C . MET A 1 90 ? 2.085 0.722 -12.851 1.00 79.19 90 MET A C 1
ATOM 693 O O . MET A 1 90 ? 2.983 0.367 -13.610 1.00 79.19 90 MET A O 1
ATOM 697 N N . GLY A 1 91 ? 1.074 -0.086 -12.521 1.00 70.62 91 GLY A N 1
ATOM 698 C CA . GLY A 1 91 ? 0.854 -1.406 -13.117 1.00 70.62 91 GLY A CA 1
ATOM 699 C C . GLY A 1 91 ? 0.357 -1.339 -14.565 1.00 70.62 91 GLY A C 1
ATOM 700 O O . GLY A 1 91 ? 0.682 -2.225 -15.355 1.00 70.62 91 GLY A O 1
ATOM 701 N N . ASP A 1 92 ? -0.353 -0.268 -14.927 1.00 66.62 92 ASP A N 1
ATOM 702 C CA . ASP A 1 92 ? -0.988 -0.077 -16.240 1.00 66.62 92 ASP A CA 1
ATOM 703 C C . ASP A 1 92 ? -0.038 0.483 -17.326 1.00 66.62 92 ASP A C 1
ATOM 705 O O . ASP A 1 92 ? -0.384 1.367 -18.108 1.00 66.62 92 ASP A O 1
ATOM 709 N N . ASP A 1 93 ? 1.162 -0.093 -17.442 1.00 55.69 93 ASP A N 1
ATOM 710 C CA . ASP A 1 93 ? 2.010 0.020 -18.645 1.00 55.69 93 ASP A CA 1
ATOM 711 C C . ASP A 1 93 ? 2.567 1.426 -18.964 1.00 55.69 93 ASP A C 1
ATOM 713 O O . ASP A 1 93 ? 2.838 1.783 -20.116 1.00 55.69 93 ASP A O 1
ATOM 717 N N . VAL A 1 94 ? 2.858 2.234 -17.939 1.00 53.34 94 VAL A N 1
ATOM 718 C CA . VAL A 1 94 ? 3.704 3.422 -18.130 1.00 53.34 94 VAL A CA 1
ATOM 719 C C . VAL A 1 94 ? 5.142 2.968 -18.399 1.00 53.34 94 VAL A C 1
ATOM 721 O O . VAL A 1 94 ? 5.941 2.831 -17.479 1.00 53.34 94 VAL A O 1
ATOM 724 N N . ALA A 1 95 ? 5.488 2.733 -19.666 1.00 54.12 95 ALA A N 1
ATOM 725 C CA . ALA A 1 95 ? 6.866 2.573 -20.147 1.00 54.12 95 ALA A CA 1
ATOM 726 C C . ALA A 1 95 ? 7.721 1.503 -19.424 1.00 54.12 95 ALA A C 1
ATOM 728 O O . ALA A 1 95 ? 8.937 1.658 -19.302 1.00 54.12 95 ALA A O 1
ATOM 729 N N . GLY A 1 96 ? 7.105 0.432 -18.907 1.00 61.81 96 GLY A N 1
ATOM 730 C CA . GLY A 1 96 ? 7.813 -0.587 -18.119 1.00 61.81 96 GLY A CA 1
ATOM 731 C C . GLY A 1 96 ? 8.369 -0.070 -16.783 1.00 61.81 96 GLY A C 1
ATOM 732 O O . GLY A 1 96 ? 9.261 -0.685 -16.195 1.00 61.81 96 GLY A O 1
ATOM 733 N N . ILE A 1 97 ? 7.880 1.078 -16.303 1.00 62.75 97 ILE A N 1
ATOM 734 C CA . ILE A 1 97 ? 8.192 1.584 -14.971 1.00 62.75 97 ILE A CA 1
ATOM 735 C C . ILE A 1 97 ? 7.361 0.810 -13.972 1.00 62.75 97 ILE A C 1
ATOM 737 O O . ILE A 1 97 ? 6.155 0.652 -14.111 1.00 62.75 97 ILE A O 1
ATOM 741 N N . HIS A 1 98 ? 8.026 0.381 -12.919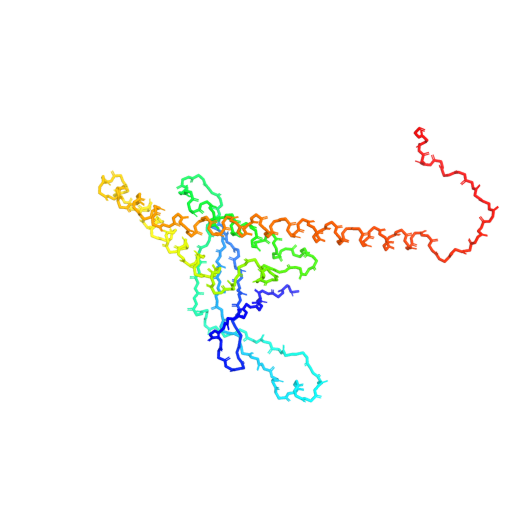 1.00 68.25 98 HIS A N 1
ATOM 742 C CA . HIS A 1 98 ? 7.428 -0.434 -11.905 1.00 68.25 98 HIS A CA 1
ATOM 743 C C . HIS A 1 98 ? 7.525 0.234 -10.525 1.00 68.25 98 HIS A C 1
ATOM 745 O O . HIS A 1 98 ? 8.550 0.862 -10.242 1.00 68.25 98 HIS A O 1
ATOM 751 N N . PRO A 1 99 ? 6.533 0.048 -9.633 1.00 61.88 99 PRO A N 1
ATOM 752 C CA . PRO A 1 99 ? 6.520 0.603 -8.276 1.00 61.88 99 PRO A CA 1
ATOM 753 C C . PRO A 1 99 ? 7.807 0.421 -7.461 1.00 61.88 99 PRO A C 1
ATOM 755 O O . PRO A 1 99 ? 8.173 1.264 -6.649 1.00 61.88 99 PRO A O 1
ATOM 758 N N . TRP A 1 100 ? 8.529 -0.673 -7.675 1.00 68.06 100 TRP A N 1
ATOM 759 C CA . TRP A 1 100 ? 9.757 -1.011 -6.947 1.00 68.06 100 TRP A CA 1
ATOM 760 C C . TRP A 1 100 ? 11.039 -0.508 -7.614 1.00 68.06 100 TRP A C 1
ATOM 762 O O . TRP A 1 100 ? 12.106 -0.571 -7.005 1.00 68.06 100 TRP A O 1
ATOM 772 N N . HIS A 1 101 ? 10.964 0.090 -8.810 1.00 68.19 101 HIS A N 1
ATOM 773 C CA . HIS A 1 101 ? 12.068 0.906 -9.338 1.00 68.19 101 HIS A CA 1
ATOM 774 C C . HIS A 1 101 ? 12.328 2.147 -8.462 1.00 68.19 101 HIS A C 1
ATOM 776 O O . HIS A 1 101 ? 13.359 2.809 -8.586 1.00 68.19 101 HIS A O 1
ATOM 782 N N . PHE A 1 102 ? 11.428 2.431 -7.519 1.00 66.94 102 PHE A N 1
ATOM 783 C CA . PHE A 1 102 ? 11.543 3.489 -6.528 1.00 66.94 102 PHE A CA 1
ATOM 784 C C . PHE A 1 102 ? 12.234 3.074 -5.222 1.00 66.94 102 PHE A C 1
ATOM 786 O O . PHE A 1 102 ? 12.174 3.831 -4.257 1.00 66.94 102 PHE A O 1
ATOM 793 N N . ALA A 1 103 ? 12.965 1.953 -5.187 1.00 62.25 103 ALA A N 1
ATOM 794 C CA . ALA A 1 103 ? 13.763 1.539 -4.021 1.00 62.25 103 ALA A CA 1
ATOM 795 C C . ALA A 1 103 ? 14.760 2.616 -3.521 1.00 62.25 103 ALA A C 1
ATOM 797 O O . ALA A 1 103 ? 15.204 2.585 -2.377 1.00 62.25 103 ALA A O 1
ATOM 798 N N . GLY A 1 104 ? 15.110 3.597 -4.364 1.00 68.38 104 GLY A N 1
ATOM 799 C CA . GLY A 1 104 ? 15.909 4.766 -3.975 1.00 68.38 104 GLY A CA 1
ATOM 800 C C . GLY A 1 104 ? 15.136 5.908 -3.293 1.00 68.38 104 GLY A C 1
ATOM 801 O O . GLY A 1 104 ? 15.746 6.932 -3.005 1.00 68.38 104 GLY A O 1
ATOM 802 N N . ILE A 1 105 ? 13.816 5.792 -3.106 1.00 82.75 105 ILE A N 1
ATOM 803 C CA . ILE A 1 105 ? 12.984 6.722 -2.314 1.00 82.75 105 ILE A CA 1
ATOM 804 C C . ILE A 1 105 ? 12.874 6.193 -0.882 1.00 82.75 105 ILE A C 1
ATOM 806 O O . ILE A 1 105 ? 13.222 6.887 0.068 1.00 82.75 105 ILE A O 1
ATOM 810 N N . LEU A 1 106 ? 12.427 4.944 -0.746 1.00 86.75 106 LEU A N 1
ATOM 811 C CA . LEU A 1 106 ? 12.440 4.186 0.500 1.00 86.75 106 LEU A CA 1
ATOM 812 C C . LEU A 1 106 ? 12.990 2.786 0.219 1.00 86.75 106 LEU A C 1
ATOM 814 O O . LEU A 1 106 ? 12.607 2.194 -0.793 1.00 86.75 106 LEU A O 1
ATOM 818 N N . PRO A 1 107 ? 13.826 2.228 1.114 1.00 90.00 107 PRO A N 1
ATOM 819 C CA . PRO A 1 107 ? 14.178 0.816 1.056 1.00 90.00 107 PRO A CA 1
ATOM 820 C C . PRO A 1 107 ? 12.920 -0.057 1.056 1.00 90.00 107 PRO A C 1
ATOM 822 O O . PRO A 1 107 ? 11.958 0.247 1.765 1.00 90.00 107 PRO A O 1
ATOM 825 N N . ASN A 1 108 ? 12.942 -1.153 0.297 1.00 89.56 108 ASN A N 1
ATOM 826 C CA . ASN A 1 108 ? 11.794 -2.048 0.131 1.00 89.56 108 ASN A CA 1
ATOM 827 C C . ASN A 1 108 ? 11.240 -2.551 1.474 1.00 89.56 108 ASN A C 1
ATOM 829 O O . ASN A 1 108 ? 10.029 -2.600 1.664 1.00 89.56 108 ASN A O 1
ATOM 833 N N . GLU A 1 109 ? 12.109 -2.862 2.436 1.00 90.94 109 GLU A N 1
ATOM 834 C CA . GLU A 1 109 ? 11.720 -3.315 3.773 1.00 90.94 109 GLU A CA 1
ATOM 835 C C . GLU A 1 109 ? 11.030 -2.211 4.570 1.00 90.94 109 GLU A C 1
ATOM 837 O O . GLU A 1 109 ? 10.041 -2.466 5.251 1.00 90.94 109 GLU A O 1
ATOM 842 N N . THR A 1 110 ? 11.542 -0.983 4.480 1.00 93.12 110 THR A N 1
ATOM 843 C CA . THR A 1 110 ? 10.969 0.185 5.156 1.00 93.12 110 THR A CA 1
ATOM 844 C C . THR A 1 110 ? 9.607 0.524 4.567 1.00 93.12 110 THR A C 1
ATOM 846 O O . THR A 1 110 ? 8.646 0.719 5.308 1.00 93.12 110 THR A O 1
ATOM 849 N N . TRP A 1 111 ? 9.499 0.529 3.237 1.00 92.62 111 TRP A N 1
ATOM 850 C CA . TRP A 1 111 ? 8.226 0.720 2.549 1.00 92.62 111 TRP A CA 1
ATOM 851 C C . TRP A 1 111 ? 7.219 -0.369 2.938 1.00 92.62 111 TRP A C 1
ATOM 853 O O . TRP A 1 111 ? 6.097 -0.058 3.333 1.00 92.62 111 TRP A O 1
ATOM 863 N N . LEU A 1 112 ? 7.643 -1.638 2.924 1.00 92.94 112 LEU A N 1
ATOM 864 C CA . LEU A 1 112 ? 6.791 -2.769 3.283 1.00 92.94 112 LEU A CA 1
ATOM 865 C C . LEU A 1 112 ? 6.355 -2.726 4.750 1.00 92.94 112 LEU A C 1
ATOM 867 O O . LEU A 1 112 ? 5.221 -3.081 5.073 1.00 92.94 112 LEU A O 1
ATOM 871 N N . PHE A 1 113 ? 7.244 -2.293 5.643 1.00 95.31 113 PHE A N 1
ATOM 872 C CA . PHE A 1 113 ? 6.927 -2.099 7.048 1.00 95.31 113 PHE A CA 1
ATOM 873 C C . PHE A 1 113 ? 5.805 -1.070 7.212 1.00 95.31 113 PHE A C 1
ATOM 875 O O . PHE A 1 113 ? 4.781 -1.399 7.808 1.00 95.31 113 PHE A O 1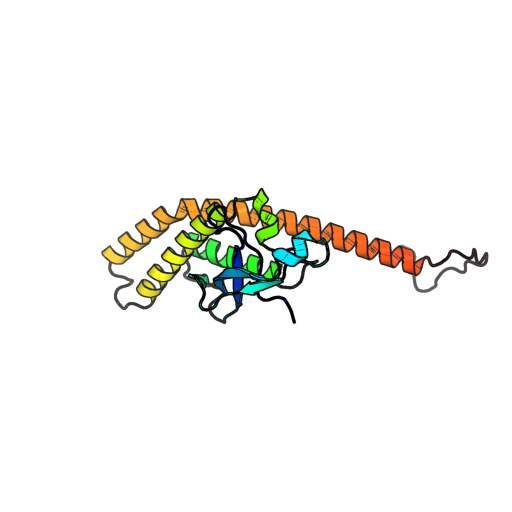
ATOM 882 N N . HIS A 1 114 ? 5.949 0.129 6.639 1.00 97.12 114 HIS A N 1
ATOM 883 C CA . HIS A 1 114 ? 4.925 1.172 6.742 1.00 97.12 114 HIS A CA 1
ATOM 884 C C . HIS A 1 114 ? 3.605 0.760 6.089 1.00 97.12 114 HIS A C 1
ATOM 886 O O . HIS A 1 114 ? 2.549 0.927 6.700 1.00 97.12 114 HIS A O 1
ATOM 892 N N . LEU A 1 115 ? 3.661 0.146 4.901 1.00 96.06 115 LEU A N 1
ATOM 893 C CA . LEU A 1 115 ? 2.470 -0.372 4.228 1.00 96.06 115 LEU A CA 1
ATOM 894 C C . LEU A 1 115 ? 1.755 -1.404 5.103 1.00 96.06 115 LEU A C 1
ATOM 896 O O . LEU A 1 115 ? 0.541 -1.345 5.276 1.00 96.06 115 LEU A O 1
ATOM 900 N N . GLY A 1 116 ? 2.515 -2.321 5.701 1.00 96.56 116 GLY A N 1
ATOM 901 C CA . GLY A 1 116 ? 1.985 -3.351 6.581 1.00 96.56 116 GLY A CA 1
ATOM 902 C C . GLY A 1 116 ? 1.311 -2.791 7.834 1.00 96.56 116 GLY A C 1
ATOM 903 O O . GLY A 1 116 ? 0.301 -3.349 8.262 1.00 96.56 116 GLY A O 1
ATOM 904 N N . GLN A 1 117 ? 1.832 -1.703 8.409 1.00 98.19 117 GLN A N 1
ATOM 905 C CA . GLN A 1 117 ? 1.212 -1.040 9.561 1.00 98.19 117 GLN A CA 1
ATOM 906 C C . GLN A 1 117 ? -0.133 -0.414 9.184 1.00 98.19 117 GLN A C 1
ATOM 908 O O . GLN A 1 117 ? -1.134 -0.676 9.851 1.00 98.19 117 GLN A O 1
ATOM 913 N N . LEU A 1 118 ? -0.190 0.325 8.072 1.00 98.38 118 LEU A N 1
ATOM 914 C CA . LEU A 1 118 ? -1.443 0.928 7.612 1.00 98.38 118 LEU A CA 1
ATOM 915 C C . LEU A 1 118 ? -2.469 -0.123 7.171 1.00 98.38 118 LEU A C 1
ATOM 917 O O . LEU A 1 118 ? -3.644 0.002 7.501 1.00 98.38 118 LEU A O 1
ATOM 921 N N . ALA A 1 119 ? -2.046 -1.190 6.488 1.00 97.25 119 ALA A N 1
ATOM 922 C CA . ALA A 1 119 ? -2.939 -2.288 6.114 1.00 97.25 119 ALA A CA 1
ATOM 923 C C . ALA A 1 119 ? -3.513 -3.002 7.351 1.00 97.25 119 ALA A C 1
ATOM 925 O O . ALA A 1 119 ? -4.693 -3.349 7.383 1.00 97.25 119 ALA A O 1
ATOM 926 N N . THR A 1 120 ? -2.700 -3.169 8.402 1.00 97.44 120 THR A N 1
ATOM 927 C CA . THR A 1 120 ? -3.159 -3.734 9.681 1.00 97.44 120 THR A CA 1
ATOM 928 C C . THR A 1 120 ? -4.164 -2.811 10.369 1.00 97.44 120 THR A C 1
ATOM 930 O O . THR A 1 120 ? -5.178 -3.291 10.878 1.00 97.44 120 THR A O 1
ATOM 933 N N . LEU A 1 121 ? -3.914 -1.495 10.375 1.00 97.38 121 LEU A N 1
ATOM 934 C CA . LEU A 1 121 ? -4.879 -0.509 10.866 1.00 97.38 121 LEU A CA 1
ATOM 935 C C . LEU A 1 121 ? -6.199 -0.634 10.101 1.00 97.38 121 LEU A C 1
ATOM 937 O O . LEU A 1 121 ? -7.240 -0.824 10.722 1.00 97.38 121 LEU A O 1
ATOM 941 N N . HIS A 1 122 ? -6.151 -0.593 8.769 1.00 96.94 122 HIS A N 1
ATOM 942 C CA . HIS A 1 122 ? -7.338 -0.667 7.924 1.00 96.94 122 HIS A CA 1
ATOM 943 C C . HIS A 1 122 ? -8.163 -1.932 8.187 1.00 96.94 122 HIS A C 1
ATOM 945 O O . HIS A 1 122 ? -9.384 -1.862 8.338 1.00 96.94 122 HIS A O 1
ATOM 951 N N . GLN A 1 123 ? -7.506 -3.088 8.316 1.00 94.81 123 GLN A N 1
ATOM 952 C CA . GLN A 1 123 ? -8.180 -4.341 8.653 1.00 94.81 123 GLN A CA 1
ATOM 953 C C . GLN A 1 123 ? -8.892 -4.253 10.010 1.00 94.81 123 GLN A C 1
ATOM 955 O O . GLN A 1 123 ? -10.049 -4.654 10.130 1.00 94.81 123 GLN A O 1
ATOM 960 N N . ARG A 1 124 ? -8.230 -3.697 11.033 1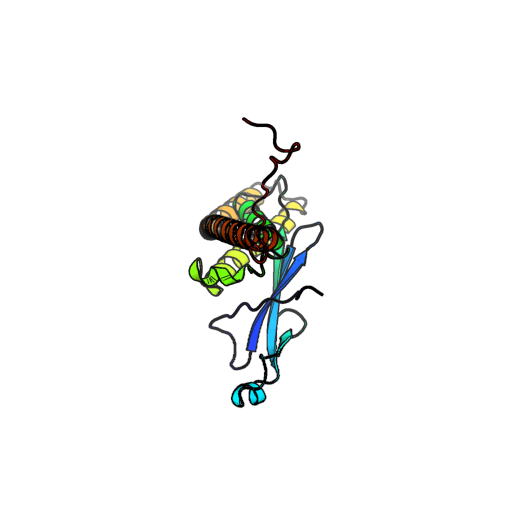.00 95.56 124 ARG A N 1
ATOM 961 C CA . ARG A 1 124 ? -8.826 -3.517 12.367 1.00 95.56 124 ARG A CA 1
ATOM 962 C C . ARG A 1 124 ? -10.014 -2.560 12.334 1.00 95.56 124 ARG A C 1
ATOM 964 O O . ARG A 1 124 ? -11.051 -2.873 12.907 1.00 95.56 124 ARG A O 1
ATOM 971 N N . LEU A 1 125 ? -9.881 -1.424 11.651 1.00 94.94 125 LEU A N 1
ATOM 972 C CA . LEU A 1 125 ? -10.944 -0.423 11.559 1.00 94.94 125 LEU A CA 1
ATOM 973 C C . LEU A 1 125 ? -12.126 -0.902 10.719 1.00 94.94 125 LEU A C 1
ATOM 975 O O . LEU A 1 125 ? -13.256 -0.524 11.004 1.00 94.94 125 LEU A O 1
ATOM 979 N N . THR A 1 126 ? -11.896 -1.766 9.732 1.00 93.19 126 THR A N 1
ATOM 980 C CA . THR A 1 126 ? -12.976 -2.406 8.969 1.00 93.19 126 THR A CA 1
ATOM 981 C C . THR A 1 126 ? -13.840 -3.276 9.883 1.00 93.19 126 THR A C 1
ATOM 983 O O . THR A 1 126 ? -15.054 -3.107 9.899 1.00 93.19 126 THR A O 1
ATOM 986 N N . LEU A 1 127 ? -13.226 -4.095 10.747 1.00 91.81 127 LEU A N 1
ATOM 987 C CA . LEU A 1 127 ? -13.962 -4.893 11.738 1.00 91.81 127 LEU A CA 1
ATOM 988 C C . LEU A 1 127 ? -14.768 -4.026 12.714 1.00 91.81 127 LEU A C 1
ATOM 990 O O . LEU A 1 127 ? -15.880 -4.389 13.087 1.00 91.81 127 LEU A O 1
ATOM 994 N N . VAL A 1 128 ? -14.217 -2.880 13.130 1.00 92.56 128 VAL A N 1
ATOM 995 C CA . VAL A 1 128 ? -14.931 -1.929 13.997 1.00 92.56 128 VAL A CA 1
ATOM 996 C C . VAL A 1 128 ? -16.118 -1.308 13.260 1.00 92.56 128 VAL A C 1
ATOM 998 O O . VAL A 1 128 ? -17.218 -1.292 13.810 1.00 92.56 128 VAL A O 1
ATOM 1001 N N . ARG A 1 129 ? -15.927 -0.856 12.013 1.00 90.94 129 ARG A N 1
ATOM 1002 C CA . ARG A 1 129 ? -16.982 -0.265 11.169 1.00 90.94 129 ARG A CA 1
ATOM 1003 C C . ARG A 1 129 ? -18.121 -1.243 10.868 1.00 90.94 129 ARG A C 1
ATOM 1005 O O . ARG A 1 129 ? -19.265 -0.823 10.753 1.00 90.94 129 ARG A O 1
ATOM 1012 N N . GLU A 1 130 ? -17.822 -2.534 10.767 1.00 91.12 130 GLU A N 1
ATOM 1013 C CA . GLU A 1 130 ? -18.814 -3.602 10.575 1.00 91.12 130 GLU A CA 1
ATOM 1014 C C . GLU A 1 130 ? -19.489 -4.045 11.886 1.00 91.12 130 GLU A C 1
ATOM 1016 O O . GLU A 1 130 ? -20.454 -4.812 11.868 1.00 91.12 130 GLU A O 1
ATOM 1021 N N . SER A 1 131 ? -19.002 -3.570 13.035 1.00 91.94 131 SER A N 1
ATOM 1022 C CA . SER A 1 131 ? -19.544 -3.917 14.345 1.00 91.94 131 SER A CA 1
ATOM 1023 C C . SER A 1 131 ? -20.690 -2.991 14.763 1.00 91.94 131 SER A C 1
ATOM 1025 O O . SER A 1 131 ? -20.687 -1.794 14.493 1.00 91.94 131 SER A O 1
ATOM 1027 N N . GLY A 1 132 ? -21.647 -3.523 15.528 1.00 91.31 132 GLY A N 1
ATOM 1028 C CA . GLY A 1 132 ? -22.733 -2.731 16.122 1.00 91.31 132 GLY A CA 1
ATOM 1029 C C . GLY A 1 132 ? -22.327 -1.876 17.332 1.00 91.31 132 GLY A C 1
ATOM 1030 O O . GLY A 1 132 ? -23.206 -1.380 18.028 1.00 91.31 132 GLY A O 1
ATOM 1031 N N . VAL A 1 133 ? -21.027 -1.758 17.628 1.00 92.12 133 VAL A N 1
ATOM 1032 C CA . VAL A 1 133 ? -20.485 -1.026 18.791 1.00 92.12 133 VAL A CA 1
ATOM 1033 C C . VAL A 1 133 ? -19.518 0.090 18.388 1.00 92.12 133 VAL A C 1
ATOM 1035 O O . VAL A 1 133 ? -18.790 0.597 19.235 1.00 92.12 133 VAL A O 1
ATOM 1038 N N . ALA A 1 134 ? -19.500 0.473 17.108 1.00 88.44 134 ALA A N 1
ATOM 1039 C CA . ALA A 1 134 ? -18.605 1.507 16.588 1.00 88.44 134 ALA A CA 1
ATOM 1040 C C . ALA A 1 134 ? -18.743 2.853 17.325 1.00 88.44 134 ALA A C 1
ATOM 1042 O O . ALA A 1 134 ? -17.749 3.551 17.499 1.00 88.44 134 ALA A O 1
ATOM 1043 N N . ASP A 1 135 ? -19.950 3.169 17.802 1.00 91.19 135 ASP A N 1
ATOM 1044 C CA . ASP A 1 135 ? -20.265 4.424 18.494 1.00 91.19 135 ASP A CA 1
ATOM 1045 C C . ASP A 1 135 ? -20.047 4.366 20.024 1.00 91.19 135 ASP A C 1
ATOM 1047 O O . ASP A 1 135 ? -20.308 5.351 20.716 1.00 91.19 135 ASP A O 1
ATOM 1051 N N . ASP A 1 136 ? -19.606 3.231 20.592 1.00 96.62 136 ASP A N 1
ATOM 1052 C CA . ASP A 1 136 ? -19.250 3.159 22.020 1.00 96.62 136 ASP A CA 1
ATOM 1053 C C . ASP A 1 136 ? -18.039 4.065 22.286 1.00 96.62 136 ASP A C 1
ATOM 1055 O O . ASP A 1 136 ? -17.012 3.956 21.619 1.00 96.62 136 ASP A O 1
ATOM 1059 N N . GLU A 1 137 ? -18.141 4.942 23.285 1.00 95.81 137 GLU A N 1
ATOM 1060 C CA . GLU A 1 137 ? -17.122 5.954 23.603 1.00 95.81 137 GLU A CA 1
ATOM 1061 C C . GLU A 1 137 ? -15.715 5.358 23.777 1.00 95.81 137 GLU A C 1
ATOM 1063 O O . GLU A 1 137 ? -14.729 5.935 23.324 1.00 95.81 137 GLU A O 1
ATOM 1068 N N . ARG A 1 138 ? -15.611 4.152 24.349 1.00 95.75 138 ARG A N 1
ATOM 1069 C CA . ARG A 1 138 ? -14.323 3.465 24.549 1.00 95.75 138 ARG A CA 1
ATOM 1070 C C . ARG A 1 138 ? -13.753 2.927 23.241 1.00 95.75 138 ARG A C 1
ATOM 1072 O O . ARG A 1 138 ? -12.537 2.819 23.092 1.00 95.75 138 ARG A O 1
ATOM 1079 N N . VAL A 1 139 ? -14.628 2.532 22.316 1.00 94.62 139 VAL A N 1
ATOM 1080 C CA . VAL A 1 139 ? -14.233 2.094 20.974 1.00 94.62 139 VAL A CA 1
ATOM 1081 C C . VAL A 1 139 ? -13.727 3.294 20.188 1.00 94.62 139 VAL A C 1
ATOM 1083 O O . VAL A 1 139 ? -12.650 3.194 19.609 1.00 94.62 139 VAL A O 1
ATOM 1086 N N . VAL A 1 140 ? -14.435 4.425 20.239 1.00 95.19 140 VAL A N 1
ATOM 1087 C CA . VAL A 1 140 ? -14.004 5.684 19.612 1.00 95.19 140 VAL A CA 1
ATOM 1088 C C . VAL A 1 140 ? -12.636 6.114 20.143 1.00 95.19 140 VAL A C 1
ATOM 1090 O O . VAL A 1 140 ? -11.709 6.267 19.354 1.00 95.19 140 VAL A O 1
ATOM 1093 N N . GLU A 1 141 ? -12.459 6.179 21.467 1.00 96.25 141 GLU A N 1
ATOM 1094 C CA . GLU A 1 141 ? -11.172 6.539 22.079 1.00 96.25 141 GLU A CA 1
ATOM 1095 C C . GLU A 1 141 ? -10.041 5.603 21.621 1.00 96.25 141 GLU A C 1
ATOM 1097 O O . GLU A 1 141 ? -8.932 6.044 21.306 1.00 96.25 141 GLU A O 1
ATOM 1102 N N . ARG A 1 142 ? -10.306 4.291 21.536 1.00 96.75 142 ARG A N 1
ATOM 1103 C CA . ARG A 1 142 ? -9.288 3.340 21.080 1.00 96.75 142 ARG A CA 1
ATOM 1104 C C . ARG A 1 142 ? -8.996 3.463 19.586 1.00 96.75 142 ARG A C 1
ATOM 1106 O O . ARG A 1 142 ? -7.850 3.256 19.186 1.00 96.75 142 ARG A O 1
ATOM 1113 N N . VAL A 1 143 ? -10.000 3.759 18.765 1.00 95.75 143 VAL A N 1
ATOM 1114 C CA . VAL A 1 143 ? -9.818 4.035 17.335 1.00 95.75 143 VAL A CA 1
ATOM 1115 C C . VAL A 1 143 ? -8.935 5.265 17.155 1.00 95.75 143 VAL A C 1
ATOM 1117 O O . VAL A 1 143 ? -7.963 5.178 16.408 1.00 95.75 143 VAL A O 1
ATOM 1120 N N . ASP A 1 144 ? -9.196 6.346 17.889 1.00 96.94 144 ASP A N 1
ATOM 1121 C CA . ASP A 1 144 ? -8.401 7.575 17.819 1.00 96.94 144 ASP A CA 1
ATOM 1122 C C . ASP A 1 144 ? -6.931 7.312 18.175 1.00 96.94 144 ASP A C 1
ATOM 1124 O O . ASP A 1 144 ? -6.035 7.676 17.414 1.00 96.94 144 ASP A O 1
ATOM 1128 N N . GLN A 1 145 ? -6.669 6.559 19.249 1.00 97.44 145 GLN A N 1
ATOM 1129 C CA . GLN A 1 145 ? -5.305 6.147 19.609 1.00 97.44 145 GLN A CA 1
ATOM 1130 C C . GLN A 1 145 ? -4.620 5.338 18.498 1.00 97.44 145 GLN A C 1
ATOM 1132 O O . GLN A 1 145 ? -3.455 5.573 18.187 1.00 97.44 145 GLN A O 1
ATOM 1137 N N . LEU A 1 146 ? -5.322 4.380 17.883 1.00 97.12 146 LEU A N 1
ATOM 1138 C CA . LEU A 1 146 ? -4.762 3.577 16.789 1.00 97.12 146 LEU A CA 1
ATOM 1139 C C . LEU A 1 146 ? -4.444 4.431 15.553 1.00 97.12 146 LEU A C 1
ATOM 1141 O O . LEU A 1 146 ? -3.464 4.162 14.856 1.00 97.12 146 LEU A O 1
ATOM 1145 N N . VAL A 1 147 ? -5.267 5.443 15.276 1.00 97.50 147 VAL A N 1
ATOM 1146 C CA . VAL A 1 147 ? -5.041 6.403 14.191 1.00 97.50 147 VAL A CA 1
ATOM 1147 C C . VAL A 1 147 ? -3.810 7.260 14.484 1.00 97.50 147 VAL A C 1
ATOM 1149 O O . VAL A 1 147 ? -2.952 7.394 13.610 1.00 97.50 147 VAL A O 1
ATOM 1152 N N . GLU A 1 148 ? -3.671 7.774 15.707 1.00 98.00 148 GLU A N 1
ATOM 1153 C CA . GLU A 1 148 ? -2.489 8.529 16.140 1.00 98.00 148 GLU A CA 1
ATOM 1154 C C . GLU A 1 148 ? -1.207 7.684 16.072 1.00 98.00 148 GLU A C 1
ATOM 1156 O O . GLU A 1 148 ? -0.199 8.130 15.521 1.00 98.00 148 GLU A O 1
ATOM 1161 N N . GLU A 1 149 ? -1.248 6.436 16.553 1.00 97.62 149 GLU A N 1
ATOM 1162 C CA . GLU A 1 149 ? -0.129 5.482 16.486 1.00 97.62 149 GLU A CA 1
ATOM 1163 C C . GLU A 1 149 ? 0.317 5.219 15.032 1.00 97.62 149 GLU A C 1
ATOM 1165 O O . GLU A 1 149 ? 1.504 5.015 14.765 1.00 97.62 149 GLU A O 1
ATOM 1170 N N . ALA A 1 150 ? -0.617 5.239 14.077 1.00 98.00 150 ALA A N 1
ATOM 1171 C CA . ALA A 1 150 ? -0.345 4.985 12.665 1.00 98.00 150 ALA A CA 1
ATOM 1172 C C . ALA A 1 150 ? 0.130 6.220 11.881 1.00 98.00 150 ALA A C 1
ATOM 1174 O O . ALA A 1 150 ? 0.671 6.075 10.778 1.00 98.00 150 ALA A O 1
ATOM 1175 N N . GLN A 1 151 ? -0.038 7.424 12.431 1.00 98.25 151 GLN A N 1
ATOM 1176 C CA . GLN A 1 151 ? 0.264 8.683 11.751 1.00 98.25 151 GLN A CA 1
ATOM 1177 C C . GLN A 1 151 ? 1.713 8.779 11.225 1.00 98.25 151 GLN A C 1
ATOM 1179 O O . GLN A 1 151 ? 1.888 9.146 10.060 1.00 98.25 151 GLN A O 1
ATOM 1184 N N . PRO A 1 152 ? 2.762 8.356 11.963 1.00 98.25 152 PRO A N 1
ATOM 1185 C CA . PRO A 1 152 ? 4.132 8.381 11.441 1.00 98.25 152 PRO A CA 1
ATOM 1186 C C . PRO A 1 152 ? 4.332 7.490 10.204 1.00 98.25 152 PRO A C 1
ATOM 1188 O O . PRO A 1 152 ? 5.191 7.751 9.361 1.00 98.25 152 PRO A O 1
ATOM 1191 N N . HIS A 1 153 ? 3.554 6.411 10.081 1.00 98.12 153 HIS A N 1
ATOM 1192 C CA . HIS A 1 153 ? 3.604 5.518 8.923 1.00 98.12 153 HIS A CA 1
ATOM 1193 C C . HIS A 1 153 ? 2.889 6.121 7.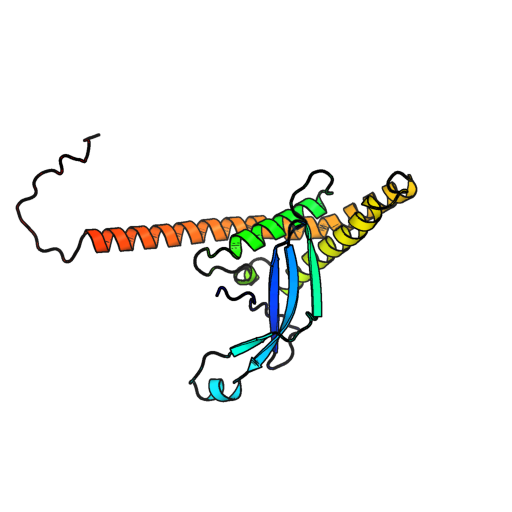715 1.00 98.12 153 HIS A C 1
ATOM 1195 O O . HIS A 1 153 ? 3.374 5.980 6.591 1.00 98.12 153 HIS A O 1
ATOM 1201 N N . ALA A 1 154 ? 1.782 6.829 7.955 1.00 98.12 154 ALA A N 1
ATOM 1202 C CA . ALA A 1 154 ? 1.105 7.619 6.938 1.00 98.12 154 ALA A CA 1
ATOM 1203 C C . ALA A 1 154 ? 2.033 8.708 6.390 1.00 98.12 154 ALA A C 1
ATOM 1205 O O . ALA A 1 154 ? 2.228 8.792 5.185 1.00 98.12 154 ALA A O 1
ATOM 1206 N N . GLU A 1 155 ? 2.704 9.469 7.252 1.00 97.81 155 GLU A N 1
ATOM 1207 C CA . GLU A 1 155 ? 3.639 10.519 6.827 1.00 97.81 155 GLU A CA 1
ATOM 1208 C C . GLU A 1 155 ? 4.791 9.977 5.973 1.00 97.81 155 GLU A C 1
ATOM 1210 O O . GLU A 1 155 ? 5.094 10.532 4.913 1.00 97.81 155 GLU A O 1
ATOM 1215 N N . ALA A 1 156 ? 5.396 8.858 6.382 1.00 95.88 156 ALA A N 1
ATOM 1216 C CA . ALA A 1 156 ? 6.462 8.216 5.618 1.00 95.88 156 ALA A CA 1
ATOM 1217 C C . ALA A 1 156 ? 5.999 7.796 4.210 1.00 95.88 156 ALA A C 1
ATOM 1219 O O . ALA A 1 156 ? 6.717 8.005 3.227 1.00 95.88 156 ALA A O 1
ATOM 1220 N N . LEU A 1 157 ? 4.793 7.230 4.100 1.00 96.25 157 LEU A N 1
ATOM 1221 C CA . LEU A 1 157 ? 4.231 6.818 2.815 1.00 96.25 157 LEU A CA 1
ATOM 1222 C C . LEU A 1 157 ? 3.751 7.999 1.970 1.00 96.25 157 LEU A C 1
ATOM 1224 O O . LEU A 1 157 ? 3.941 7.956 0.759 1.00 96.25 157 LEU A O 1
ATOM 1228 N N . SER A 1 158 ? 3.240 9.074 2.568 1.00 96.81 158 SER A N 1
ATOM 1229 C CA . SER A 1 158 ? 2.904 10.313 1.853 1.00 96.81 158 SER A CA 1
ATOM 1230 C C . SER A 1 158 ? 4.134 10.935 1.197 1.00 96.81 158 SER A C 1
ATOM 1232 O O . SER A 1 158 ? 4.113 11.256 0.010 1.00 96.81 158 SER A O 1
ATOM 1234 N N . VAL A 1 159 ? 5.255 11.017 1.924 1.00 94.88 159 VAL A N 1
ATOM 1235 C CA . VAL A 1 159 ? 6.529 11.490 1.355 1.00 94.88 159 VAL A CA 1
ATOM 1236 C C . VAL A 1 159 ? 6.970 10.605 0.189 1.00 94.88 159 VAL A C 1
ATOM 1238 O O . VAL A 1 159 ? 7.473 11.107 -0.822 1.00 94.88 159 VAL A O 1
ATOM 1241 N N . TRP A 1 160 ? 6.782 9.289 0.311 1.00 93.81 160 TRP A N 1
ATOM 1242 C CA . TRP A 1 160 ? 7.073 8.360 -0.774 1.00 93.81 160 TRP A CA 1
ATOM 1243 C C . TRP A 1 160 ? 6.148 8.571 -1.982 1.00 93.81 160 TRP A C 1
ATOM 1245 O O . TRP A 1 160 ? 6.668 8.670 -3.093 1.00 93.81 160 TRP A O 1
ATOM 1255 N N . ILE A 1 161 ? 4.831 8.720 -1.783 1.00 94.31 161 ILE A N 1
ATOM 1256 C CA . ILE A 1 161 ? 3.843 9.001 -2.842 1.00 94.31 161 ILE A CA 1
ATOM 1257 C C . ILE A 1 161 ? 4.239 10.263 -3.609 1.00 94.31 161 ILE A C 1
ATOM 1259 O O . ILE A 1 161 ? 4.315 10.233 -4.838 1.00 94.31 161 ILE A O 1
ATOM 1263 N N . ASP A 1 162 ? 4.557 11.354 -2.911 1.00 94.12 162 ASP A N 1
ATOM 1264 C CA . ASP A 1 162 ? 4.940 12.622 -3.537 1.00 94.12 162 ASP A CA 1
ATOM 1265 C C . ASP A 1 162 ? 6.188 12.474 -4.413 1.00 94.12 162 ASP A C 1
ATOM 1267 O O . ASP A 1 162 ? 6.272 12.989 -5.534 1.00 94.12 162 ASP A O 1
ATOM 1271 N N . GLN A 1 163 ? 7.201 11.771 -3.907 1.00 92.19 163 GLN A N 1
ATOM 1272 C CA . GLN A 1 163 ? 8.431 11.537 -4.654 1.00 92.19 163 GLN A CA 1
ATOM 1273 C C . GLN A 1 163 ? 8.213 10.588 -5.838 1.00 92.19 163 GLN A C 1
ATOM 1275 O O . GLN A 1 163 ? 8.731 10.861 -6.924 1.00 92.19 163 GLN A O 1
ATOM 1280 N N . ALA A 1 164 ? 7.443 9.515 -5.654 1.00 89.62 164 ALA A N 1
ATOM 1281 C CA . ALA A 1 164 ? 7.116 8.558 -6.703 1.00 89.62 164 ALA A CA 1
ATOM 1282 C C . ALA A 1 164 ? 6.314 9.235 -7.822 1.00 89.62 164 ALA A C 1
ATOM 1284 O O . ALA A 1 164 ? 6.695 9.138 -8.985 1.00 89.62 164 ALA A O 1
ATOM 1285 N N . THR A 1 165 ? 5.303 10.032 -7.471 1.00 90.31 165 THR A N 1
ATOM 1286 C CA . THR A 1 165 ? 4.478 10.800 -8.417 1.00 90.31 165 THR A CA 1
ATOM 1287 C C . THR A 1 165 ? 5.324 11.765 -9.247 1.00 90.31 165 THR A C 1
ATOM 1289 O O . THR A 1 165 ? 5.223 11.785 -10.475 1.00 90.31 165 THR A O 1
ATOM 1292 N N . ARG A 1 166 ? 6.231 12.524 -8.612 1.00 89.56 166 ARG A N 1
ATOM 1293 C CA . ARG A 1 166 ? 7.151 13.421 -9.334 1.00 89.56 166 ARG A CA 1
ATOM 1294 C C . ARG A 1 166 ? 8.061 12.667 -10.298 1.00 89.56 166 ARG A C 1
ATOM 1296 O O . ARG A 1 166 ? 8.245 13.108 -11.431 1.00 89.56 166 ARG A O 1
ATOM 1303 N N . ARG A 1 167 ? 8.628 11.535 -9.869 1.00 87.06 167 ARG A N 1
ATOM 1304 C CA . ARG A 1 167 ? 9.491 10.723 -10.736 1.00 87.06 167 ARG A CA 1
ATOM 1305 C C . ARG A 1 167 ? 8.707 10.105 -11.891 1.00 87.06 167 AR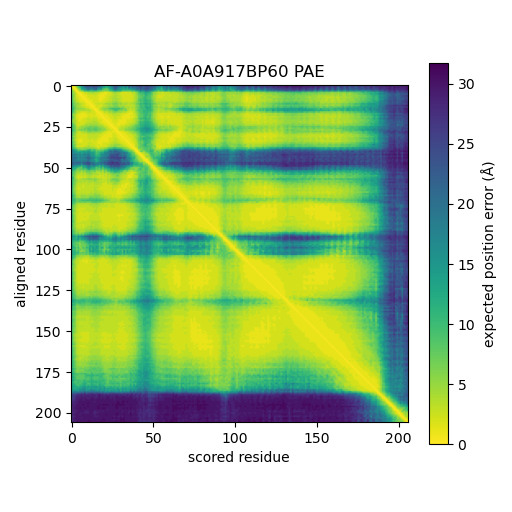G A C 1
ATOM 1307 O O . ARG A 1 167 ? 9.188 10.158 -13.015 1.00 87.06 167 ARG A O 1
ATOM 1314 N N . LEU A 1 168 ? 7.504 9.586 -11.648 1.00 84.31 168 LEU A N 1
ATOM 1315 C CA . LEU A 1 168 ? 6.624 9.070 -12.701 1.00 84.31 168 LEU A CA 1
ATOM 1316 C C . LEU A 1 168 ? 6.298 10.147 -13.736 1.00 84.31 168 LEU A C 1
ATOM 1318 O O . LEU A 1 168 ? 6.405 9.884 -14.931 1.00 84.31 168 LEU A O 1
ATOM 1322 N N . GLY A 1 169 ? 5.969 11.363 -13.293 1.00 84.38 169 GLY A N 1
ATOM 1323 C CA . GLY A 1 169 ? 5.753 12.504 -14.184 1.00 84.38 169 GLY A CA 1
ATOM 1324 C C . GLY A 1 169 ? 6.975 12.808 -15.057 1.00 84.38 169 GLY A C 1
ATOM 1325 O O . GLY A 1 169 ? 6.842 12.939 -16.271 1.00 84.38 169 GLY A O 1
ATOM 1326 N N . ALA A 1 170 ? 8.171 12.842 -14.462 1.00 84.50 170 ALA A N 1
ATOM 1327 C CA . ALA A 1 170 ? 9.413 13.087 -15.196 1.00 84.50 170 ALA A CA 1
ATOM 1328 C C . ALA A 1 170 ? 9.721 11.992 -16.233 1.00 84.50 170 ALA A C 1
ATOM 1330 O O . ALA A 1 170 ? 10.109 12.301 -17.359 1.00 84.50 170 ALA A O 1
ATOM 1331 N N . VAL A 1 171 ? 9.522 10.715 -15.886 1.00 82.06 171 VAL A N 1
ATOM 1332 C CA . VAL A 1 171 ? 9.753 9.622 -16.842 1.00 82.06 171 VAL A CA 1
ATOM 1333 C C . VAL A 1 171 ? 8.709 9.641 -17.958 1.00 82.06 171 VAL A C 1
ATOM 1335 O O . VAL A 1 171 ? 9.071 9.467 -19.117 1.00 82.06 171 VAL A O 1
ATOM 1338 N N . ARG A 1 172 ? 7.433 9.910 -17.649 1.00 82.94 172 ARG A N 1
ATOM 1339 C CA . ARG A 1 172 ? 6.381 10.060 -18.668 1.00 82.94 172 ARG A CA 1
ATOM 1340 C C . ARG A 1 172 ? 6.714 11.150 -19.675 1.00 82.94 172 ARG A C 1
ATOM 1342 O O . ARG A 1 172 ? 6.563 10.924 -20.872 1.00 82.94 172 ARG A O 1
ATOM 1349 N N . GLU A 1 173 ? 7.188 12.298 -19.202 1.00 84.81 173 GLU A N 1
ATOM 1350 C CA . GLU A 1 173 ? 7.583 13.390 -20.088 1.00 84.81 173 GLU A CA 1
ATOM 1351 C C . GLU A 1 173 ? 8.778 12.996 -20.964 1.00 84.81 173 GLU A C 1
ATOM 1353 O O . GLU A 1 173 ? 8.741 13.200 -22.173 1.00 84.81 173 GLU A O 1
ATOM 1358 N N . SER A 1 174 ? 9.785 12.324 -20.398 1.00 83.44 174 SER A N 1
ATOM 1359 C CA . SER A 1 174 ? 10.936 11.830 -21.165 1.00 83.44 174 SER A CA 1
ATOM 1360 C C . SER A 1 174 ? 10.545 10.803 -22.238 1.00 83.44 174 SER A C 1
ATOM 1362 O O . SER A 1 174 ? 11.003 10.887 -23.377 1.00 83.44 174 SER A O 1
ATOM 1364 N N . VAL A 1 175 ? 9.662 9.854 -21.909 1.00 81.50 175 VAL A N 1
ATOM 1365 C CA . VAL A 1 175 ? 9.150 8.856 -22.865 1.00 81.50 175 VAL A CA 1
ATOM 1366 C C . VAL A 1 175 ? 8.351 9.536 -23.974 1.00 81.50 175 VAL A C 1
ATOM 1368 O O . VAL A 1 175 ? 8.511 9.204 -25.152 1.00 81.50 175 VAL A O 1
ATOM 1371 N N . ARG A 1 176 ? 7.518 10.518 -23.617 1.00 83.25 176 ARG A N 1
ATOM 1372 C CA . ARG A 1 176 ? 6.768 11.326 -24.579 1.00 83.25 176 ARG A CA 1
ATOM 1373 C C . ARG A 1 176 ? 7.706 12.084 -25.514 1.00 83.25 176 ARG A C 1
ATOM 1375 O O . ARG A 1 176 ? 7.492 12.043 -26.721 1.00 83.25 176 ARG A O 1
ATOM 1382 N N . GLU A 1 177 ? 8.733 12.739 -24.984 1.00 85.81 177 GLU A N 1
ATOM 1383 C CA . GLU A 1 177 ? 9.723 13.476 -25.772 1.00 85.81 177 GLU A CA 1
ATOM 1384 C C . GLU A 1 177 ? 10.470 12.550 -26.741 1.00 85.81 177 GLU A C 1
ATOM 1386 O O . GLU A 1 177 ? 10.526 12.842 -27.935 1.00 85.81 177 GLU A O 1
ATOM 1391 N N . SER A 1 178 ? 10.940 11.388 -26.272 1.00 83.31 178 SER A N 1
ATOM 1392 C CA . SER A 1 178 ? 11.573 10.371 -27.127 1.00 83.31 178 SER A CA 1
ATOM 1393 C C . SER A 1 178 ? 10.643 9.922 -28.254 1.00 83.31 178 SER A C 1
ATOM 1395 O O . SER A 1 178 ? 11.042 9.888 -29.414 1.00 83.31 178 SER A O 1
ATOM 1397 N N . THR A 1 179 ? 9.374 9.659 -27.934 1.00 83.75 17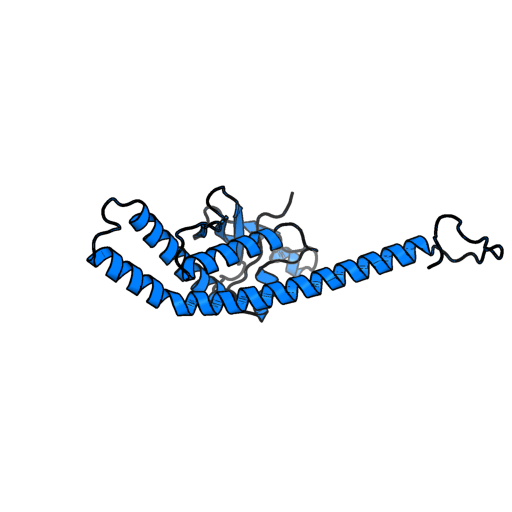9 THR A N 1
ATOM 1398 C CA . THR A 1 179 ? 8.366 9.250 -28.923 1.00 83.75 179 THR A CA 1
ATOM 1399 C C . THR A 1 179 ? 8.119 10.354 -29.955 1.00 83.75 179 THR A C 1
ATOM 1401 O O . THR A 1 179 ? 8.023 10.085 -31.151 1.00 83.75 179 THR A O 1
ATOM 1404 N N . VAL A 1 180 ? 8.039 11.616 -29.521 1.00 85.56 180 VAL A N 1
ATOM 1405 C CA . VAL A 1 180 ? 7.904 12.766 -30.426 1.00 85.56 180 VAL A CA 1
ATOM 1406 C C . VAL A 1 180 ? 9.125 12.877 -31.337 1.00 85.56 180 VAL A C 1
ATOM 1408 O O . VAL A 1 180 ? 8.954 13.067 -32.538 1.00 85.56 180 VAL A O 1
ATOM 1411 N N . LEU A 1 181 ? 10.341 12.720 -30.809 1.00 85.75 181 LEU A N 1
ATOM 1412 C CA . LEU A 1 181 ? 11.570 12.765 -31.603 1.00 85.75 181 LEU A CA 1
ATOM 1413 C C . LEU A 1 181 ? 11.645 11.624 -32.623 1.00 85.75 181 LEU A C 1
ATOM 1415 O O . LEU A 1 181 ? 11.980 11.874 -33.779 1.00 85.75 181 LEU A O 1
ATOM 1419 N N . GLU A 1 182 ? 11.281 10.402 -32.239 1.00 85.50 182 GLU A N 1
ATOM 1420 C CA . GLU A 1 182 ? 11.205 9.255 -33.151 1.00 85.50 182 GLU A CA 1
ATOM 1421 C C . GLU A 1 182 ? 10.188 9.489 -34.271 1.00 85.50 182 GLU A C 1
ATOM 1423 O O . GLU A 1 182 ? 10.487 9.241 -35.441 1.00 85.50 182 GLU A O 1
ATOM 1428 N N . LEU A 1 183 ? 9.010 10.029 -33.943 1.00 86.62 183 LEU A N 1
ATOM 1429 C CA . LEU A 1 183 ? 7.994 10.380 -34.934 1.00 86.62 183 LEU A CA 1
ATOM 1430 C C . LEU A 1 183 ? 8.470 11.498 -35.861 1.00 86.62 183 LEU A C 1
ATOM 1432 O O . LEU A 1 183 ? 8.275 11.402 -37.069 1.00 86.62 183 LEU A O 1
ATOM 1436 N N . LEU A 1 184 ? 9.114 12.539 -35.331 1.00 85.50 184 LEU A N 1
ATOM 1437 C CA . LEU A 1 184 ? 9.688 13.611 -36.144 1.00 85.50 184 LEU A CA 1
ATOM 1438 C C . LEU A 1 184 ? 10.785 13.079 -37.071 1.00 85.50 184 LEU A C 1
ATOM 1440 O O . LEU A 1 184 ? 10.812 13.450 -38.241 1.00 85.50 184 LEU A O 1
ATOM 1444 N N . HIS A 1 185 ? 11.641 12.177 -36.587 1.00 84.88 185 HIS A N 1
ATOM 1445 C CA . HIS A 1 185 ? 12.662 11.520 -37.399 1.00 84.88 185 HIS A CA 1
ATOM 1446 C C . HIS A 1 185 ? 12.035 10.643 -38.496 1.00 84.88 185 HIS A C 1
ATOM 1448 O O . HIS A 1 185 ? 12.445 10.701 -39.653 1.00 84.88 185 HIS A O 1
ATOM 1454 N N . ALA A 1 186 ? 10.996 9.871 -38.167 1.00 82.62 186 ALA A N 1
ATOM 1455 C CA . ALA A 1 186 ? 10.263 9.058 -39.136 1.00 82.62 186 ALA A CA 1
ATOM 1456 C C . ALA A 1 186 ? 9.536 9.913 -40.191 1.00 82.62 186 ALA A C 1
ATOM 1458 O O . ALA A 1 186 ? 9.530 9.560 -41.369 1.00 82.62 186 ALA A O 1
ATOM 1459 N N . LEU A 1 187 ? 8.956 11.048 -39.785 1.00 79.88 187 LEU A N 1
ATOM 1460 C CA . LEU A 1 187 ? 8.283 12.000 -40.674 1.00 79.88 187 LEU A CA 1
ATOM 1461 C C . LEU A 1 187 ? 9.262 12.802 -41.538 1.00 79.88 187 LEU A C 1
ATOM 1463 O O . LEU A 1 187 ? 8.901 13.192 -42.648 1.00 79.88 187 LEU A O 1
ATOM 1467 N N . ALA A 1 188 ? 10.480 13.049 -41.051 1.00 76.88 188 ALA A N 1
ATOM 1468 C CA . ALA A 1 188 ? 11.539 13.673 -41.836 1.00 76.88 188 ALA A CA 1
ATOM 1469 C C . ALA A 1 188 ? 12.027 12.756 -42.974 1.00 76.88 188 ALA A C 1
ATOM 1471 O O . ALA A 1 188 ? 12.406 13.265 -44.029 1.00 76.88 188 ALA A O 1
ATOM 1472 N N . GLY A 1 189 ? 11.952 11.429 -42.790 1.00 63.00 189 GLY A N 1
ATOM 1473 C CA . GLY A 1 189 ? 12.405 10.423 -43.757 1.00 63.00 189 GLY A CA 1
ATOM 1474 C C . GLY A 1 189 ? 13.901 10.530 -44.092 1.00 63.00 189 GLY A C 1
ATOM 1475 O O . GLY A 1 189 ? 14.600 11.426 -43.620 1.00 63.00 189 GLY A O 1
ATOM 1476 N N . ASP A 1 190 ? 14.412 9.633 -44.945 1.00 52.97 190 ASP A N 1
ATOM 1477 C CA . ASP A 1 190 ? 15.691 9.884 -45.620 1.00 52.97 190 ASP A CA 1
ATOM 1478 C C . ASP A 1 190 ? 15.514 11.158 -46.444 1.00 52.97 190 ASP A C 1
ATOM 1480 O O . ASP A 1 190 ? 14.779 11.160 -47.436 1.00 52.97 190 ASP A O 1
ATOM 1484 N N . ALA A 1 191 ? 16.150 12.249 -46.026 1.00 48.47 191 ALA A N 1
ATOM 1485 C CA . ALA A 1 191 ? 16.096 13.523 -46.721 1.00 48.47 191 ALA A CA 1
ATOM 1486 C C . ALA A 1 191 ? 16.677 13.384 -48.142 1.00 48.47 191 ALA A C 1
ATOM 1488 O O . ALA A 1 191 ? 17.837 13.695 -48.405 1.00 48.47 191 ALA A O 1
ATOM 1489 N N . ARG A 1 192 ? 15.857 12.952 -49.104 1.00 46.69 192 ARG A N 1
ATOM 1490 C CA . ARG A 1 192 ? 16.001 13.390 -50.487 1.00 46.69 192 ARG A CA 1
ATOM 1491 C C . ARG A 1 192 ? 15.513 14.825 -50.508 1.00 46.69 192 ARG A C 1
ATOM 1493 O O . ARG A 1 192 ? 14.318 15.073 -50.383 1.00 46.69 192 ARG A O 1
ATOM 1500 N N . GLU A 1 193 ? 16.457 15.756 -50.631 1.00 44.19 193 GLU A N 1
ATOM 1501 C CA . GLU A 1 193 ? 16.190 17.155 -50.960 1.00 44.19 193 GLU A CA 1
ATOM 1502 C C . GLU A 1 193 ? 15.331 17.235 -52.231 1.00 44.19 193 GLU A C 1
ATOM 1504 O O . GLU A 1 193 ? 15.839 17.348 -53.348 1.00 44.19 193 GLU A O 1
ATOM 1509 N N . ASP A 1 194 ? 14.012 17.193 -52.081 1.00 45.16 194 ASP A N 1
ATOM 1510 C CA . ASP A 1 194 ? 13.111 17.520 -53.170 1.00 45.16 194 ASP A CA 1
ATOM 1511 C C . ASP A 1 194 ? 12.973 19.047 -53.190 1.00 45.16 194 ASP A C 1
ATOM 1513 O O . ASP A 1 194 ? 12.214 19.657 -52.434 1.00 45.16 194 ASP A O 1
ATOM 1517 N N . ARG A 1 195 ? 13.782 19.689 -54.045 1.00 43.97 195 ARG A N 1
ATOM 1518 C CA . ARG A 1 195 ? 13.903 21.150 -54.258 1.00 43.97 195 ARG A CA 1
ATOM 1519 C C . ARG A 1 195 ? 12.623 21.841 -54.771 1.00 43.97 195 ARG A C 1
ATOM 1521 O O . ARG A 1 195 ? 12.690 22.867 -55.448 1.00 43.97 195 ARG A O 1
ATOM 1528 N N . LYS A 1 196 ? 11.436 21.321 -54.471 1.00 50.78 196 LYS A N 1
ATOM 1529 C CA . LYS A 1 196 ? 10.144 21.921 -54.824 1.00 50.78 196 LYS A CA 1
ATOM 1530 C C . LYS A 1 196 ? 9.207 21.928 -53.620 1.00 50.78 196 LYS A C 1
ATOM 1532 O O . LYS A 1 196 ? 8.124 21.355 -53.655 1.00 50.78 196 LYS A O 1
ATOM 1537 N N . ALA A 1 197 ? 9.603 22.637 -52.565 1.00 46.09 197 ALA A N 1
ATOM 1538 C CA . ALA A 1 197 ? 8.696 22.972 -51.475 1.00 46.09 197 ALA A CA 1
ATOM 1539 C C . ALA A 1 197 ? 7.523 23.812 -52.017 1.00 46.09 197 ALA A C 1
ATOM 1541 O O . ALA A 1 197 ? 7.688 24.976 -52.386 1.00 46.09 197 ALA A O 1
ATOM 1542 N N . ARG A 1 198 ? 6.323 23.224 -52.078 1.00 51.84 198 ARG A N 1
ATOM 1543 C CA . ARG A 1 198 ? 5.069 23.985 -52.107 1.00 51.84 198 ARG A CA 1
ATOM 1544 C C . ARG A 1 198 ? 4.545 24.094 -50.671 1.00 51.84 198 ARG A C 1
ATOM 1546 O O . ARG A 1 198 ? 4.610 23.103 -49.945 1.00 51.84 198 ARG A O 1
ATOM 1553 N N . PRO A 1 199 ? 4.026 25.259 -50.250 1.00 50.84 199 PRO A N 1
ATOM 1554 C CA . PRO A 1 199 ? 3.471 25.406 -48.913 1.00 50.84 199 PRO A CA 1
ATOM 1555 C C . PRO A 1 199 ? 2.274 24.469 -48.726 1.00 50.84 199 PRO A C 1
ATOM 1557 O O . PRO A 1 199 ? 1.393 24.403 -49.584 1.00 50.84 199 PRO A O 1
ATOM 1560 N N . ASN A 1 200 ? 2.257 23.757 -47.599 1.00 52.06 200 ASN A N 1
ATOM 1561 C CA . ASN A 1 200 ? 1.169 22.870 -47.205 1.00 52.06 200 ASN A CA 1
ATOM 1562 C C . ASN A 1 200 ? -0.105 23.698 -46.920 1.00 52.06 200 ASN A C 1
ATOM 1564 O O . ASN A 1 200 ? -0.094 24.508 -45.991 1.00 52.06 200 ASN A O 1
ATOM 1568 N N . PRO A 1 201 ? -1.202 23.510 -47.678 1.00 54.72 201 PRO A N 1
ATOM 1569 C CA . PRO A 1 201 ? -2.422 24.303 -47.527 1.00 54.72 201 PRO A CA 1
ATOM 1570 C C . PRO A 1 201 ? -3.211 23.999 -46.240 1.00 54.72 201 PRO A C 1
ATOM 1572 O O . PRO A 1 201 ? -4.132 24.745 -45.915 1.00 54.72 201 PRO A O 1
ATOM 1575 N N . ALA A 1 202 ? -2.866 22.940 -45.498 1.00 51.38 202 ALA A N 1
ATOM 1576 C CA . ALA A 1 202 ? -3.541 22.569 -44.252 1.00 51.38 202 ALA A CA 1
ATOM 1577 C C . ALA A 1 202 ? -2.982 23.273 -43.000 1.00 51.38 202 ALA A C 1
ATOM 1579 O O . ALA A 1 202 ? -3.619 23.249 -41.947 1.00 51.38 202 ALA A O 1
ATOM 1580 N N . LEU A 1 203 ? -1.816 23.921 -43.090 1.00 47.88 203 LEU A N 1
ATOM 1581 C CA . LEU A 1 203 ? -1.248 24.676 -41.974 1.00 47.88 203 LEU A CA 1
ATOM 1582 C C . LEU A 1 203 ? -1.729 26.127 -42.057 1.00 47.88 203 LEU A C 1
ATOM 1584 O O . LEU A 1 203 ? -1.227 26.918 -42.858 1.00 47.88 203 LEU A O 1
ATOM 1588 N N . ARG A 1 204 ? -2.719 26.488 -41.228 1.00 44.09 204 ARG A N 1
ATOM 1589 C CA . ARG A 1 204 ? -3.075 27.898 -41.013 1.00 44.09 204 ARG A CA 1
ATOM 1590 C C . ARG A 1 204 ? -1.839 28.631 -40.495 1.00 44.09 204 ARG A C 1
ATOM 1592 O O . ARG A 1 204 ? -1.294 28.263 -39.459 1.00 44.09 204 ARG A O 1
ATOM 1599 N N . ARG A 1 205 ? -1.410 29.664 -41.226 1.00 50.81 205 ARG A N 1
ATOM 1600 C CA . ARG A 1 205 ? -0.430 30.631 -40.724 1.00 50.81 205 ARG A CA 1
ATOM 1601 C C . ARG A 1 205 ? -1.036 31.328 -39.506 1.00 50.81 205 ARG A C 1
ATOM 1603 O O . ARG A 1 205 ? -2.162 31.817 -39.602 1.00 50.81 205 ARG A O 1
ATOM 1610 N N . ILE A 1 206 ? -0.306 31.291 -38.395 1.00 45.81 206 ILE A N 1
ATOM 1611 C CA . ILE A 1 206 ? -0.529 32.147 -37.224 1.00 45.81 206 ILE A CA 1
ATOM 1612 C C . ILE A 1 206 ? -0.173 33.579 -37.623 1.00 45.81 206 ILE A C 1
ATOM 1614 O O . ILE A 1 206 ? 0.828 33.729 -38.366 1.00 45.81 206 ILE A O 1
#

Mean predicted aligned error: 9.88 Å

Solvent-accessible surface area (backbone atoms only — not comparable to full-atom values): 11809 Å² total; per-residue (Å²): 131,82,76,63,63,38,83,45,69,46,96,82,44,54,91,70,40,36,32,22,38,3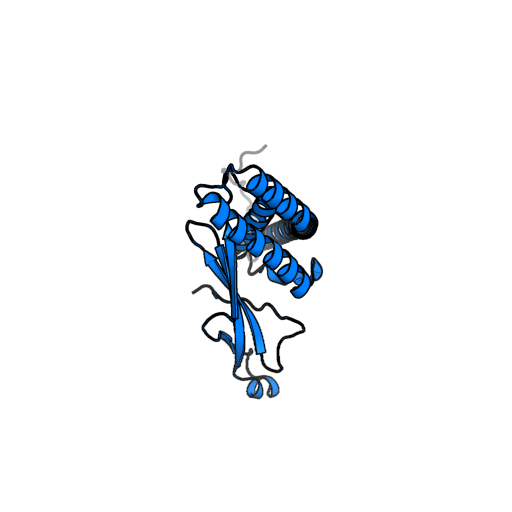0,72,44,78,52,97,69,21,32,38,41,32,36,20,52,17,43,48,46,56,66,74,46,41,78,70,77,72,55,81,75,46,67,46,73,47,82,74,58,81,43,75,39,63,24,43,50,84,62,91,92,57,52,74,44,46,46,45,40,10,49,50,35,53,51,50,51,60,33,67,69,67,53,85,83,45,50,76,62,78,44,44,88,76,45,49,56,63,60,47,49,50,33,51,51,53,44,26,52,49,46,56,54,52,50,57,38,71,74,38,98,54,49,83,40,69,69,48,43,54,51,50,52,51,54,51,60,72,40,39,68,36,28,52,56,48,47,56,43,51,56,53,50,51,54,50,52,51,53,52,51,50,51,53,50,51,51,51,50,51,51,50,51,53,62,70,58,49,86,76,70,84,69,92,70,85,70,85,66,88,85,63,80,82,127

Foldseek 3Di:
DQPQWDFLADPPQDPQKTWIWGWDQDPFFIKTFTFIWGFPPPVVVVVVDDDTDTDTDPDGPDIFDQGADDPPDDLLSNLSNLVRVVQVVQSPCLPPRHPNVVCVLPNSVLLVVLNVLSSVLVVVVVVLVPDPCVPPPVNVVVNVVSSVVSVVSSVSSVSSSVVSVVVSVVSSVVVVVVVVVVVVDVVCPPDPPPVDDDDDPPDDDD

Radius of gyration: 23.76 Å; Cα contacts (8 Å, |Δi|>4): 233; chains: 1; bounding box: 50×55×79 Å

Organism: NCBI:txid1195761

Nearest PDB structures (foldseek):
  6o7t-assembly1_n  TM=4.449E-01  e=7.894E+00  Saccharomyces cerevisiae

Secondary structure (DSSP, 8-state):
----EEE---TTPPTTEEEEEEEEEETTEEEEEEEEEEEETHHHHTTT--PPEEEEPSSPSEEEEEEPP-TT--HHHHHHHHHHHHHHHHHS-STT--GGGGTTTS-HHHHHHHHHHHHHHHHHHHHHHTSTTTT-HHHHHHHHHHHHHHHHHHHHHHHHHHHHHHHHHHHHHHHHHHHHHHHHHHHH-S----S--PPPTTS---